Protein AF-A0A364K440-F1 (afdb_monomer)

pLDDT: mean 77.54, std 18.24, range [32.28, 96.94]

Sequence (276 aa):
MTWTEIVKALERIKDKGIIRSKEVIQRIKNDERINSKSLVEEKQIQLDIAMELTKAIKTIREAYEVLKKNHEALKMEYESVLTENQQLHEKNQLLLVEKQRLITKIEQLNSEEVEIVRIEQPSKTDIESTPSSEVNIEGAVSTIETVSEVEELINNKNEEHIGELKEKIIQEHLDQDRLTRTQVSALWQQILKEIEEDDDILEISKALLFSTLFKDNESFATIEKTEDGRFICPFRLGEGRFFDSTESLIETAIPYLIKHAKIKKIRDEQRKKYGY

InterPro domains:
  IPR003106 Leucine zipper, homeobox-associated [PF02183] (64-91)

Organism: NCBI:txid2137476

Solvent-accessible surface area (backbone atoms only — not comparable to full-atom values): 16104 Å² total; per-residue (Å²): 137,55,74,69,56,54,51,54,52,51,49,54,51,50,53,56,50,52,56,46,53,52,51,52,53,53,43,64,74,64,72,63,80,84,47,71,68,59,54,52,58,48,51,52,52,52,50,52,51,51,51,52,50,52,50,51,53,51,52,51,52,54,52,47,55,52,50,50,52,51,52,54,52,51,51,53,52,50,55,50,52,53,52,51,51,50,54,50,50,54,52,48,53,52,50,51,52,51,51,53,52,49,52,54,52,50,55,51,51,52,53,53,51,54,50,51,57,59,70,71,57,76,86,84,76,88,80,90,80,88,87,88,79,93,84,86,84,87,81,78,95,84,87,85,80,60,63,68,61,49,52,52,52,51,53,52,52,49,51,53,51,50,46,53,49,51,52,49,51,51,48,53,58,58,52,74,74,53,50,34,56,67,56,56,51,49,55,50,55,59,56,47,76,80,53,92,73,60,66,71,38,53,49,53,23,48,51,54,51,51,58,60,30,34,68,92,36,82,65,44,47,66,69,56,65,47,96,89,64,28,34,48,48,89,88,65,90,73,92,87,44,72,24,89,39,69,65,62,41,50,67,58,44,52,63,52,36,41,54,50,34,48,55,48,52,55,50,52,54,50,32,56,74,71,73,100

Secondary structure (DSSP, 8-state):
--HHHHHHHHHHHHHHHHHHHHHHHHHHHTT----HHHHHHHHHHHHHHHHHHHHHHHHHHHHHHHHHHHHHHHHHHHHHHHHHHHHHHHHHHHHHHHHHHHHHHHHHHHHHHHHHHHHSS-----------------------SSHHHHHHHHHHHHHHHHHHHHHHHHHHHHHHTPPBHHHHHHHHHHHHTT----HHHHHHHHHHHHHHHTSS-SSB----B-TTSPEEPTT--SS--EESSHHHHHHHHHHHHHHHHHHHHHHHHHHHHHT-

Foldseek 3Di:
DDPVVLVVLVVVLVVVVVVVVVVVVVCVVVPDDCDVVNVVVVVVVVVVSVVSVVVSVVVVVVVVVVVVVVVVVVVVVVVVVVVVVVVVVVVVVVVVVVVVVVVVVVVVVVVVVVVVVVVPDDDPDDDDDDDDDDDDDDDDDDDDDCPVVVVVVVVVVVVVVVVVVVVVVVVVVVVVQWDFPVNLVVLLVVLVVVDDDDPVLSVQLVCVVQCQQQVPHNTTGDWDADPVGWTAQPQDDDPPRTHNGPSVSSNVSSVVSSVVSVVVVVVVVVCVVVVD

Mean predicted aligned error: 20.18 Å

Structure (mmCIF, N/CA/C/O backbone):
data_AF-A0A364K440-F1
#
_entry.id   AF-A0A364K440-F1
#
loop_
_atom_site.group_PDB
_atom_site.id
_atom_site.type_symbol
_atom_site.label_atom_id
_atom_site.label_alt_id
_atom_site.label_comp_id
_atom_site.label_asym_id
_atom_site.label_entity_id
_atom_site.label_seq_id
_atom_site.pdbx_PDB_ins_code
_atom_site.Cartn_x
_atom_site.Cartn_y
_atom_site.Cartn_z
_atom_site.occupancy
_atom_site.B_iso_or_equiv
_atom_site.auth_seq_id
_atom_site.auth_comp_id
_atom_site.auth_asym_id
_atom_site.auth_atom_id
_atom_site.pdbx_PDB_model_num
ATOM 1 N N . MET A 1 1 ? 26.926 7.311 1.019 1.00 52.66 1 MET A N 1
ATOM 2 C CA . MET A 1 1 ? 26.784 7.044 -0.421 1.00 52.66 1 MET A CA 1
ATOM 3 C C . MET A 1 1 ? 25.372 6.506 -0.630 1.00 52.66 1 MET A C 1
ATOM 5 O O . MET A 1 1 ? 25.011 5.555 0.051 1.00 52.66 1 MET A O 1
ATOM 9 N N . THR A 1 2 ? 24.525 7.186 -1.397 1.00 70.94 2 THR A N 1
ATOM 10 C CA . THR A 1 2 ? 23.085 6.881 -1.518 1.00 70.94 2 THR A CA 1
ATOM 11 C C . THR A 1 2 ? 22.833 5.814 -2.591 1.00 70.94 2 THR A C 1
ATOM 13 O O . THR A 1 2 ? 23.631 5.648 -3.510 1.00 70.94 2 THR A O 1
ATOM 16 N N . TRP A 1 3 ? 21.719 5.074 -2.509 1.00 61.34 3 TRP A N 1
ATOM 17 C CA . TRP A 1 3 ? 21.319 4.073 -3.521 1.00 61.34 3 TRP A CA 1
ATOM 18 C C . TRP A 1 3 ? 21.350 4.632 -4.954 1.00 61.34 3 TRP A C 1
ATOM 20 O O . TRP A 1 3 ? 21.717 3.943 -5.903 1.00 61.34 3 TRP A O 1
ATOM 30 N N . THR A 1 4 ? 21.059 5.923 -5.105 1.00 70.62 4 THR A N 1
ATOM 31 C CA . THR A 1 4 ? 21.134 6.645 -6.377 1.00 70.62 4 THR A CA 1
ATOM 32 C C . THR A 1 4 ? 22.555 6.737 -6.944 1.00 70.62 4 THR A C 1
ATOM 34 O O . THR A 1 4 ? 22.713 6.751 -8.162 1.00 70.62 4 THR A O 1
ATOM 37 N N . GLU A 1 5 ? 23.598 6.758 -6.114 1.00 69.31 5 GLU A N 1
ATOM 38 C CA . GLU A 1 5 ? 24.998 6.736 -6.559 1.00 69.31 5 GLU A CA 1
ATOM 39 C C . GLU A 1 5 ? 25.410 5.342 -7.047 1.00 69.31 5 GLU A C 1
ATOM 41 O O . GLU A 1 5 ? 26.099 5.230 -8.061 1.00 69.31 5 GLU A O 1
ATOM 46 N N . ILE A 1 6 ? 24.912 4.284 -6.396 1.00 59.91 6 ILE A N 1
ATOM 47 C CA . ILE A 1 6 ? 25.115 2.890 -6.822 1.00 59.91 6 ILE A CA 1
ATOM 48 C C . ILE A 1 6 ? 24.419 2.640 -8.165 1.00 59.91 6 ILE A C 1
ATOM 50 O O . ILE A 1 6 ? 25.042 2.127 -9.093 1.00 59.91 6 ILE A O 1
ATOM 54 N N . VAL A 1 7 ? 23.158 3.062 -8.307 1.00 71.88 7 VAL A N 1
ATOM 55 C CA . VAL A 1 7 ? 22.403 2.937 -9.566 1.00 71.88 7 VAL A CA 1
ATOM 56 C C . VAL A 1 7 ? 23.109 3.681 -10.700 1.00 71.88 7 VAL A C 1
ATOM 58 O O . VAL A 1 7 ? 23.354 3.092 -11.750 1.00 71.88 7 VAL A O 1
ATOM 61 N N . LYS A 1 8 ? 23.547 4.926 -10.471 1.00 74.19 8 LYS A N 1
ATOM 62 C CA . LYS A 1 8 ? 24.302 5.700 -11.472 1.00 74.19 8 LYS A CA 1
ATOM 63 C C . LYS A 1 8 ? 25.625 5.037 -11.857 1.00 74.19 8 LYS A C 1
ATOM 65 O O . LYS A 1 8 ? 26.024 5.107 -13.019 1.00 74.19 8 LYS A O 1
ATOM 70 N N . ALA A 1 9 ? 26.333 4.421 -10.910 1.00 65.94 9 ALA A N 1
ATOM 71 C CA . ALA A 1 9 ? 27.568 3.697 -11.203 1.00 65.94 9 ALA A CA 1
ATOM 72 C C . ALA A 1 9 ? 27.298 2.453 -12.069 1.00 65.94 9 ALA A C 1
ATOM 74 O O . ALA A 1 9 ? 27.996 2.233 -13.059 1.00 65.94 9 ALA A O 1
ATOM 75 N N . LEU A 1 10 ? 26.249 1.688 -11.755 1.00 68.88 10 LEU A N 1
ATOM 76 C CA . LEU A 1 10 ? 25.845 0.509 -12.527 1.00 68.88 10 LEU A CA 1
ATOM 77 C C . LEU A 1 10 ? 25.346 0.871 -13.934 1.00 68.88 10 LEU A C 1
ATOM 79 O O . LEU A 1 10 ? 25.695 0.189 -14.898 1.00 68.88 10 LEU A O 1
ATOM 83 N N . GLU A 1 11 ? 24.600 1.967 -14.083 1.00 75.94 11 GLU A N 1
ATOM 84 C CA . GLU A 1 11 ? 24.167 2.486 -15.388 1.00 75.94 11 GLU A CA 1
ATOM 85 C C . GLU A 1 11 ? 25.359 2.879 -16.268 1.00 75.94 11 GLU A C 1
ATOM 87 O O . GLU A 1 11 ? 25.440 2.458 -17.421 1.00 75.94 11 GLU A O 1
ATOM 92 N N . ARG A 1 12 ? 26.359 3.579 -15.712 1.00 71.44 12 ARG A N 1
ATOM 93 C CA . ARG A 1 12 ? 27.590 3.915 -16.452 1.00 71.44 12 ARG A CA 1
ATOM 94 C C . ARG A 1 12 ? 28.346 2.674 -16.922 1.00 71.44 12 ARG A C 1
ATOM 96 O O . ARG A 1 12 ? 28.924 2.692 -18.008 1.00 71.44 12 ARG A O 1
ATOM 103 N N . ILE A 1 13 ? 28.375 1.615 -16.113 1.00 68.12 13 ILE A N 1
ATOM 104 C CA . ILE A 1 13 ? 29.019 0.343 -16.473 1.00 68.12 13 ILE A CA 1
ATOM 105 C C . ILE A 1 13 ? 28.242 -0.341 -17.602 1.00 68.12 13 ILE A C 1
ATOM 107 O O . ILE A 1 13 ? 28.848 -0.793 -18.575 1.00 68.12 13 ILE A O 1
ATOM 111 N N . LYS A 1 14 ? 26.909 -0.365 -17.509 1.00 74.62 14 LYS A N 1
ATOM 112 C CA . LYS A 1 14 ? 26.022 -0.916 -18.538 1.00 74.62 14 LYS A CA 1
ATOM 113 C C . LYS A 1 14 ? 26.208 -0.204 -19.878 1.00 74.62 14 LYS A C 1
ATOM 115 O O . LYS A 1 14 ? 26.435 -0.871 -20.886 1.00 74.62 14 LYS A O 1
ATOM 120 N N . ASP A 1 15 ? 26.174 1.124 -19.893 1.00 74.44 15 ASP A N 1
ATOM 121 C CA . ASP A 1 15 ? 26.275 1.904 -21.130 1.00 74.44 15 ASP A CA 1
ATOM 122 C C . ASP A 1 15 ? 27.647 1.743 -21.789 1.00 74.44 15 ASP A C 1
ATOM 124 O O . ASP A 1 15 ? 27.735 1.468 -22.989 1.00 74.44 15 ASP A O 1
ATOM 128 N N . LYS A 1 16 ? 28.728 1.799 -20.997 1.00 70.00 16 LYS A N 1
ATOM 129 C CA . LYS A 1 16 ? 30.090 1.540 -21.489 1.00 70.00 16 LYS A CA 1
ATOM 130 C C . LYS A 1 16 ? 30.246 0.117 -22.029 1.00 70.00 16 LYS A C 1
ATOM 132 O O . LYS A 1 16 ? 30.892 -0.069 -23.056 1.00 70.00 16 LYS A O 1
ATOM 137 N N . GLY A 1 17 ? 29.642 -0.881 -21.381 1.00 64.19 17 GLY A N 1
ATOM 138 C CA . GLY A 1 17 ? 29.651 -2.269 -21.851 1.00 64.19 17 GLY A CA 1
ATOM 139 C C . GLY A 1 17 ? 28.889 -2.467 -23.168 1.00 64.19 17 GLY A C 1
ATOM 140 O O . GLY A 1 17 ? 29.390 -3.130 -24.077 1.00 64.19 17 GLY A O 1
ATOM 141 N N . ILE A 1 18 ? 27.709 -1.851 -23.306 1.00 67.94 18 ILE A N 1
ATOM 142 C CA . ILE A 1 18 ? 26.856 -1.955 -24.503 1.00 67.94 18 ILE A CA 1
ATOM 143 C C . ILE A 1 18 ? 27.502 -1.282 -25.717 1.00 67.94 18 ILE A C 1
ATOM 145 O O . ILE A 1 18 ? 27.511 -1.866 -26.802 1.00 67.94 18 ILE A O 1
ATOM 149 N N . ILE A 1 19 ? 28.050 -0.073 -25.552 1.00 67.56 19 ILE A N 1
ATOM 150 C CA . ILE A 1 19 ? 28.729 0.657 -26.637 1.00 67.56 19 ILE A CA 1
ATOM 151 C C . ILE A 1 19 ? 29.884 -0.184 -27.192 1.00 67.56 19 ILE A C 1
ATOM 153 O O . ILE A 1 19 ? 30.055 -0.313 -28.402 1.00 67.56 19 ILE A O 1
ATOM 157 N N . ARG A 1 20 ? 30.622 -0.849 -26.307 1.00 60.78 20 ARG A N 1
ATOM 158 C CA . ARG A 1 20 ? 31.820 -1.601 -26.670 1.00 60.78 20 ARG A CA 1
ATOM 159 C C . ARG A 1 20 ? 31.535 -2.959 -27.299 1.00 60.78 20 ARG A C 1
ATOM 161 O O . ARG A 1 20 ? 32.215 -3.342 -28.243 1.00 60.78 20 ARG A O 1
ATOM 168 N N . SER A 1 21 ? 30.498 -3.651 -26.827 1.00 59.88 21 SER A N 1
ATOM 169 C CA . SER A 1 21 ? 29.955 -4.841 -27.495 1.00 59.88 21 SER A CA 1
ATOM 170 C C . SER A 1 21 ? 29.620 -4.534 -28.958 1.00 59.88 21 SER A C 1
ATOM 172 O O . SER A 1 21 ? 30.041 -5.263 -29.856 1.00 59.88 21 SER A O 1
ATOM 174 N N . LYS A 1 22 ? 28.969 -3.391 -29.217 1.00 70.56 22 LYS A N 1
ATOM 175 C CA . LYS A 1 22 ? 28.674 -2.941 -30.583 1.00 70.56 22 LYS A CA 1
ATOM 176 C C . LYS A 1 22 ? 29.939 -2.658 -31.394 1.00 70.56 22 LYS A C 1
ATOM 178 O O . LYS A 1 22 ? 30.010 -3.094 -32.536 1.00 70.56 22 LYS A O 1
ATOM 183 N N . GLU A 1 23 ? 30.939 -1.984 -30.826 1.00 65.94 23 GLU A N 1
ATOM 184 C CA . GLU A 1 23 ? 32.206 -1.705 -31.523 1.00 65.94 23 GLU A CA 1
ATOM 185 C C . GLU A 1 23 ? 32.997 -2.974 -31.869 1.00 65.94 23 GLU A C 1
ATOM 187 O O . GLU A 1 23 ? 33.527 -3.079 -32.973 1.00 65.94 23 GLU A O 1
ATOM 192 N N . VAL A 1 24 ? 33.059 -3.950 -30.960 1.00 59.59 24 VAL A N 1
ATOM 193 C CA . VAL A 1 24 ? 33.744 -5.231 -31.194 1.00 59.59 24 VAL A CA 1
ATOM 194 C C . VAL A 1 24 ? 33.020 -6.040 -32.269 1.00 59.59 24 VAL A C 1
ATOM 196 O O . VAL A 1 24 ? 33.661 -6.529 -33.197 1.00 59.59 24 VAL A O 1
ATOM 199 N N . ILE A 1 25 ? 31.685 -6.117 -32.208 1.00 67.25 25 ILE A N 1
ATOM 200 C CA . ILE A 1 25 ? 30.866 -6.770 -33.241 1.00 67.25 25 ILE A CA 1
ATOM 201 C C . ILE A 1 25 ? 31.079 -6.097 -34.604 1.00 67.25 25 ILE A C 1
ATOM 203 O O . ILE A 1 25 ? 31.213 -6.788 -35.612 1.00 67.25 25 ILE A O 1
ATOM 207 N N . GLN A 1 26 ? 31.163 -4.764 -34.645 1.00 69.00 26 GLN A N 1
ATOM 208 C CA . GLN A 1 26 ? 31.389 -4.015 -35.882 1.00 69.00 26 GLN A CA 1
ATOM 209 C C . GLN A 1 26 ? 32.781 -4.284 -36.479 1.00 69.00 26 GLN A C 1
ATOM 211 O O . GLN A 1 26 ? 32.897 -4.445 -37.690 1.00 69.00 26 GLN A O 1
ATOM 216 N N . ARG A 1 27 ? 33.828 -4.384 -35.647 1.00 63.38 27 ARG A N 1
ATOM 217 C CA . ARG A 1 27 ? 35.199 -4.693 -36.101 1.00 63.38 27 ARG A CA 1
ATOM 218 C C . ARG A 1 27 ? 35.344 -6.138 -36.579 1.00 63.38 27 ARG A C 1
ATOM 220 O O . ARG A 1 27 ? 35.973 -6.364 -37.607 1.00 63.38 27 ARG A O 1
ATOM 227 N N . ILE A 1 28 ? 34.705 -7.095 -35.896 1.00 62.41 28 ILE A N 1
ATOM 228 C CA . ILE A 1 28 ? 34.631 -8.501 -36.339 1.00 62.41 28 ILE A CA 1
ATOM 229 C C . ILE A 1 28 ? 33.911 -8.598 -37.689 1.00 62.41 28 ILE A C 1
ATOM 231 O O . ILE A 1 28 ? 34.348 -9.325 -38.571 1.00 62.41 28 ILE A O 1
ATOM 235 N N . LYS A 1 29 ? 32.833 -7.829 -37.879 1.00 64.62 29 LYS A N 1
ATOM 236 C CA . LYS A 1 29 ? 32.078 -7.791 -39.139 1.00 64.62 29 LYS A CA 1
ATOM 237 C C . LYS A 1 29 ? 32.878 -7.201 -40.312 1.00 64.62 29 LYS A C 1
ATOM 239 O O . LYS A 1 29 ?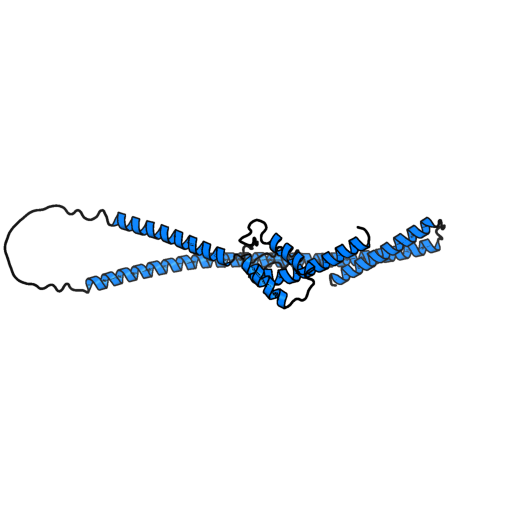 32.545 -7.487 -41.458 1.00 64.62 29 LYS A O 1
ATOM 244 N N . ASN A 1 30 ? 33.907 -6.401 -40.029 1.00 72.50 30 ASN A N 1
ATOM 245 C CA . ASN A 1 30 ? 34.729 -5.717 -41.028 1.00 72.50 30 ASN A CA 1
ATOM 246 C C . ASN A 1 30 ? 36.064 -6.433 -41.341 1.00 72.50 30 ASN A C 1
ATOM 248 O O . ASN A 1 30 ? 36.848 -5.892 -42.115 1.00 72.50 30 ASN A O 1
ATOM 252 N N . ASP A 1 31 ? 36.335 -7.616 -40.766 1.00 53.66 31 ASP A N 1
ATOM 253 C CA . ASP A 1 31 ? 37.566 -8.411 -40.986 1.00 53.66 31 ASP A CA 1
ATOM 254 C C . ASP A 1 31 ? 38.888 -7.633 -40.763 1.00 53.66 31 ASP A C 1
ATOM 256 O O . ASP A 1 31 ? 39.949 -7.947 -41.314 1.00 53.66 31 ASP A O 1
ATOM 260 N N . GLU A 1 32 ? 38.863 -6.608 -39.906 1.00 60.50 32 GLU A N 1
ATOM 261 C CA . GLU A 1 32 ? 40.063 -5.854 -39.548 1.00 60.50 32 GLU A CA 1
ATOM 262 C C . GLU A 1 32 ? 40.974 -6.709 -38.649 1.00 60.50 32 GLU A C 1
ATOM 264 O O . GLU A 1 32 ? 40.626 -7.051 -37.516 1.00 60.50 32 GLU A O 1
ATOM 269 N N . ARG A 1 33 ? 42.186 -7.040 -39.128 1.00 60.03 33 ARG A N 1
ATOM 270 C CA . ARG A 1 33 ? 43.239 -7.645 -38.291 1.00 60.03 33 ARG A CA 1
ATOM 271 C C . ARG A 1 33 ? 43.491 -6.748 -37.078 1.00 60.03 33 ARG A C 1
ATOM 273 O O . ARG A 1 33 ? 43.966 -5.623 -37.223 1.00 60.03 33 ARG A O 1
ATOM 280 N N . ILE A 1 34 ? 43.219 -7.273 -35.884 1.00 58.94 34 ILE A N 1
ATOM 281 C CA . ILE A 1 34 ? 43.419 -6.570 -34.612 1.00 58.94 34 ILE A CA 1
ATOM 282 C C . ILE A 1 34 ? 44.898 -6.175 -34.488 1.00 58.94 34 ILE A C 1
ATOM 284 O O . ILE A 1 34 ? 45.771 -7.011 -34.260 1.00 58.94 34 ILE A O 1
ATOM 288 N N . ASN A 1 35 ? 45.190 -4.887 -34.667 1.00 64.69 35 ASN A N 1
ATOM 289 C CA . ASN A 1 35 ? 46.523 -4.327 -34.469 1.00 64.69 35 ASN A CA 1
ATOM 290 C C . ASN A 1 35 ? 46.873 -4.347 -32.965 1.00 64.69 35 ASN A C 1
ATOM 292 O O . ASN A 1 35 ? 46.014 -4.094 -32.119 1.00 64.69 35 ASN A O 1
ATOM 296 N N . SER A 1 36 ? 48.137 -4.595 -32.612 1.00 63.94 36 SER A N 1
ATOM 297 C CA . SER A 1 36 ? 48.633 -4.653 -31.227 1.00 63.94 36 SER A CA 1
ATOM 298 C C . SER A 1 36 ? 48.308 -3.398 -30.407 1.00 63.94 36 SER A C 1
ATOM 300 O O . SER A 1 36 ? 48.059 -3.502 -29.207 1.00 63.94 36 SER A O 1
ATOM 302 N N . LYS A 1 37 ? 48.214 -2.226 -31.051 1.00 70.88 37 LYS A N 1
ATOM 303 C CA . LYS A 1 37 ? 47.769 -0.974 -30.416 1.00 70.88 37 LYS A CA 1
ATOM 304 C C . LYS A 1 37 ? 46.316 -1.044 -29.914 1.00 70.88 37 LYS A C 1
ATOM 306 O O . LYS A 1 37 ? 46.047 -0.643 -28.785 1.00 70.88 37 LYS A O 1
ATOM 311 N N . SER A 1 38 ? 45.414 -1.647 -30.695 1.00 67.19 38 SER A N 1
ATOM 312 C CA . SER A 1 38 ? 44.015 -1.880 -30.296 1.00 67.19 38 SER A CA 1
ATOM 313 C C . SER A 1 38 ? 43.921 -2.840 -29.110 1.00 67.19 38 SER A C 1
ATOM 315 O O . SER A 1 38 ? 43.035 -2.693 -28.276 1.00 67.19 38 SER A O 1
ATOM 317 N N . LEU A 1 39 ? 44.834 -3.810 -29.013 1.00 69.50 39 LEU A N 1
ATOM 318 C CA . LEU A 1 39 ? 44.852 -4.789 -27.924 1.00 69.50 39 LEU A CA 1
ATOM 319 C C . LEU A 1 39 ? 45.303 -4.168 -26.586 1.00 69.50 39 LEU A C 1
ATOM 321 O O . LEU A 1 39 ? 44.832 -4.560 -25.520 1.00 69.50 39 LEU A O 1
ATOM 325 N N . VAL A 1 40 ? 46.223 -3.196 -26.630 1.00 75.31 40 VAL A N 1
ATOM 326 C CA . VAL A 1 40 ? 46.680 -2.448 -25.443 1.00 75.31 40 VAL A CA 1
ATOM 327 C C . VAL A 1 40 ? 45.577 -1.521 -24.929 1.00 75.31 40 VAL A C 1
ATOM 329 O O . VAL A 1 40 ? 45.284 -1.529 -23.735 1.00 75.31 40 VAL A O 1
ATOM 332 N N . GLU A 1 41 ? 44.915 -0.786 -25.827 1.00 75.44 41 GLU A N 1
ATOM 333 C CA . GLU A 1 41 ? 43.730 0.019 -25.492 1.00 75.44 41 GLU A CA 1
ATOM 334 C C . GLU A 1 41 ? 42.598 -0.864 -24.943 1.00 75.44 41 GLU A C 1
ATOM 336 O O . GLU A 1 41 ? 41.888 -0.488 -24.006 1.00 75.44 41 GLU A O 1
ATOM 341 N N . GLU A 1 42 ? 42.463 -2.083 -25.472 1.00 75.12 42 GLU A N 1
ATOM 342 C CA . GLU A 1 42 ? 41.472 -3.034 -24.995 1.00 75.12 42 GLU A CA 1
ATOM 343 C C . GLU A 1 42 ? 41.693 -3.427 -23.534 1.00 75.12 42 GLU A C 1
ATOM 345 O O . GLU A 1 42 ? 40.773 -3.284 -22.717 1.00 75.12 42 GLU A O 1
ATOM 350 N N . LYS A 1 43 ? 42.925 -3.844 -23.214 1.00 79.06 43 LYS A N 1
ATOM 351 C CA . LYS A 1 43 ? 43.358 -4.220 -21.864 1.00 79.06 43 LYS A CA 1
ATOM 352 C C . LYS A 1 43 ? 43.236 -3.070 -20.868 1.00 79.06 43 LYS A C 1
ATOM 354 O O . LYS A 1 43 ? 42.797 -3.306 -19.746 1.00 79.06 43 LYS A O 1
ATOM 359 N N . GLN A 1 44 ? 43.568 -1.841 -21.268 1.00 81.25 44 GLN A N 1
ATOM 360 C CA . GLN A 1 44 ? 43.467 -0.684 -20.376 1.00 81.25 44 GLN A CA 1
ATOM 361 C C . GLN A 1 44 ? 42.019 -0.422 -19.949 1.00 81.25 44 GLN A C 1
ATOM 363 O O . GLN A 1 44 ? 41.732 -0.285 -18.766 1.00 81.25 44 GLN A O 1
ATOM 368 N N . ILE A 1 45 ? 41.072 -0.438 -20.887 1.00 76.88 45 ILE A N 1
ATOM 369 C CA . ILE A 1 45 ? 39.665 -0.209 -20.536 1.00 76.88 45 ILE A CA 1
ATOM 370 C C . ILE A 1 45 ? 39.086 -1.418 -19.773 1.00 76.88 45 ILE A C 1
ATOM 372 O O . ILE A 1 45 ? 38.225 -1.239 -18.916 1.00 76.88 45 ILE A O 1
ATOM 376 N N . GLN A 1 46 ? 39.533 -2.654 -20.049 1.00 79.25 46 GLN A N 1
ATOM 377 C CA . GLN A 1 46 ? 39.153 -3.814 -19.222 1.00 79.25 46 GLN A CA 1
ATOM 378 C C . GLN A 1 46 ? 39.616 -3.637 -17.766 1.00 79.25 46 GLN A C 1
ATOM 380 O O . GLN A 1 46 ? 38.851 -3.931 -16.848 1.00 79.25 46 GLN A O 1
ATOM 385 N N . LEU A 1 47 ? 40.825 -3.106 -17.556 1.00 85.50 47 LEU A N 1
ATOM 386 C CA . LEU A 1 47 ? 41.344 -2.771 -16.230 1.00 85.50 47 LEU A CA 1
ATOM 387 C C . LEU A 1 47 ? 40.509 -1.673 -15.552 1.00 85.50 47 LEU A C 1
ATOM 389 O O . LEU A 1 47 ? 40.141 -1.824 -14.388 1.00 85.50 47 LEU A O 1
ATOM 393 N N . ASP A 1 48 ? 40.139 -0.620 -16.284 1.00 80.12 48 ASP A N 1
ATOM 394 C CA . ASP A 1 48 ? 39.295 0.461 -15.760 1.00 80.12 48 ASP A CA 1
ATOM 395 C C . ASP A 1 48 ? 37.904 -0.054 -15.348 1.00 80.12 48 ASP A C 1
ATOM 397 O O . ASP A 1 48 ? 37.398 0.282 -14.276 1.00 80.12 48 ASP A O 1
ATOM 401 N N . ILE A 1 49 ? 37.293 -0.921 -16.167 1.00 79.38 49 ILE A N 1
ATOM 402 C CA . ILE A 1 49 ? 36.015 -1.574 -15.844 1.00 79.38 49 ILE A CA 1
ATOM 403 C C . ILE A 1 49 ? 36.164 -2.444 -14.591 1.00 79.38 49 ILE A C 1
ATOM 405 O O . ILE A 1 49 ? 35.323 -2.368 -13.696 1.00 79.38 49 ILE A O 1
ATOM 409 N N . ALA A 1 50 ? 37.231 -3.242 -14.495 1.00 79.62 50 ALA A N 1
ATOM 410 C CA . ALA A 1 50 ? 37.482 -4.094 -13.335 1.00 79.62 50 ALA A CA 1
ATOM 411 C C . ALA A 1 50 ? 37.672 -3.275 -12.044 1.00 79.62 50 ALA A C 1
ATOM 413 O O . ALA A 1 50 ? 37.148 -3.647 -10.990 1.00 79.62 50 ALA A O 1
ATOM 414 N N . MET A 1 51 ? 38.365 -2.135 -12.116 1.00 84.25 51 MET A N 1
ATOM 415 C CA . MET A 1 51 ? 38.516 -1.213 -10.988 1.00 84.25 51 MET A CA 1
ATOM 416 C C . MET A 1 51 ? 37.180 -0.614 -10.540 1.00 84.25 51 MET A C 1
ATOM 418 O O . MET A 1 51 ? 36.889 -0.601 -9.343 1.00 84.25 51 MET A O 1
ATOM 422 N N . GLU A 1 52 ? 36.356 -0.139 -11.474 1.00 82.56 52 GLU A N 1
ATOM 423 C CA . GLU A 1 52 ? 35.037 0.417 -11.151 1.00 82.56 52 GLU A CA 1
ATOM 424 C C . GLU A 1 52 ? 34.091 -0.652 -10.584 1.00 82.56 52 GLU A C 1
ATOM 426 O O . GLU A 1 52 ? 33.413 -0.402 -9.587 1.00 82.56 52 GLU A O 1
ATOM 431 N N . LEU A 1 53 ? 34.115 -1.875 -11.126 1.00 80.31 53 LEU A N 1
ATOM 432 C CA . LEU A 1 53 ? 33.377 -3.012 -10.566 1.00 80.31 53 LEU A CA 1
ATOM 433 C C . LEU A 1 53 ? 33.832 -3.339 -9.141 1.00 80.31 53 LEU A C 1
ATOM 435 O O . LEU A 1 53 ? 33.001 -3.561 -8.265 1.00 80.31 53 LEU A O 1
ATOM 439 N N . THR A 1 54 ? 35.140 -3.321 -8.879 1.00 86.50 54 THR A N 1
ATOM 440 C CA . THR A 1 54 ? 35.687 -3.587 -7.540 1.00 86.50 54 THR A CA 1
ATOM 441 C C . THR A 1 54 ? 35.222 -2.537 -6.530 1.00 86.50 54 THR A C 1
ATOM 443 O O . THR A 1 54 ? 34.821 -2.886 -5.417 1.00 86.50 54 THR A O 1
ATOM 446 N N . LYS A 1 55 ? 35.214 -1.254 -6.918 1.00 82.94 55 LYS A N 1
ATOM 447 C CA . LYS A 1 55 ? 34.668 -0.170 -6.086 1.00 82.94 55 LYS A CA 1
ATOM 448 C C . LYS A 1 55 ? 33.178 -0.374 -5.819 1.00 82.94 55 LYS A C 1
ATOM 450 O O . LYS A 1 55 ? 32.771 -0.331 -4.663 1.00 82.94 55 LYS A O 1
ATOM 455 N N . ALA A 1 56 ? 32.390 -0.661 -6.857 1.00 77.50 56 ALA A N 1
ATOM 456 C CA . ALA A 1 56 ? 30.954 -0.894 -6.723 1.00 77.50 56 ALA A CA 1
ATOM 457 C C . ALA A 1 56 ? 30.649 -2.077 -5.789 1.00 77.50 56 ALA A C 1
ATOM 459 O O . ALA A 1 56 ? 29.815 -1.953 -4.896 1.00 77.50 56 ALA A O 1
ATOM 460 N N . ILE A 1 57 ? 31.370 -3.196 -5.927 1.00 83.81 57 ILE A N 1
ATOM 461 C CA . ILE A 1 57 ? 31.231 -4.366 -5.045 1.00 83.81 57 ILE A CA 1
ATOM 462 C C . ILE A 1 57 ? 31.550 -3.999 -3.594 1.00 83.81 57 ILE A C 1
ATOM 464 O O . ILE A 1 57 ? 30.818 -4.401 -2.689 1.00 83.81 57 ILE A O 1
ATOM 468 N N . LYS A 1 58 ? 32.622 -3.232 -3.356 1.00 89.19 58 LYS A N 1
ATOM 469 C CA . LYS A 1 58 ? 32.984 -2.779 -2.008 1.00 89.19 58 LYS A CA 1
ATOM 470 C C . LYS A 1 58 ? 31.867 -1.932 -1.392 1.00 89.19 58 LYS A C 1
ATOM 472 O O . LYS A 1 58 ? 31.441 -2.220 -0.279 1.00 89.19 58 LYS A O 1
ATOM 477 N N . THR A 1 59 ? 31.342 -0.961 -2.136 1.00 83.31 59 THR A N 1
ATOM 478 C CA . THR A 1 59 ? 30.229 -0.114 -1.686 1.00 83.31 59 THR A CA 1
ATOM 479 C C . THR A 1 59 ? 28.962 -0.923 -1.408 1.00 83.31 59 THR A C 1
ATOM 481 O O . THR A 1 59 ? 28.305 -0.694 -0.398 1.00 83.31 59 THR A O 1
ATOM 484 N N . ILE A 1 60 ? 28.622 -1.891 -2.265 1.00 83.44 60 ILE A N 1
ATOM 485 C CA . ILE A 1 60 ? 27.456 -2.763 -2.059 1.00 83.44 60 ILE A CA 1
ATOM 486 C C . ILE A 1 60 ? 27.613 -3.576 -0.771 1.00 83.44 60 ILE A C 1
ATOM 488 O O . ILE A 1 60 ? 26.659 -3.680 -0.006 1.00 83.44 60 ILE A O 1
ATOM 492 N N . ARG A 1 61 ? 28.808 -4.114 -0.494 1.00 90.25 61 ARG A N 1
ATOM 493 C CA . ARG A 1 61 ? 29.079 -4.829 0.764 1.00 90.25 61 ARG A CA 1
ATOM 494 C C . ARG A 1 61 ? 28.917 -3.924 1.980 1.00 90.25 61 ARG A C 1
ATOM 496 O O . ARG A 1 61 ? 28.269 -4.320 2.938 1.00 90.25 61 ARG A O 1
ATOM 503 N N . GLU A 1 62 ? 29.464 -2.713 1.936 1.00 87.50 62 GLU A N 1
ATOM 504 C CA . GLU A 1 62 ? 29.319 -1.745 3.030 1.00 87.50 62 GLU A CA 1
ATOM 505 C C . GLU A 1 62 ? 27.844 -1.382 3.269 1.00 87.50 62 GLU A C 1
ATOM 507 O O . GLU A 1 62 ? 27.387 -1.381 4.411 1.00 87.50 62 GLU A O 1
ATOM 512 N N . ALA A 1 63 ? 27.075 -1.145 2.202 1.00 81.56 63 ALA A N 1
ATOM 513 C CA . ALA A 1 63 ? 25.641 -0.875 2.297 1.00 81.56 63 ALA A CA 1
ATOM 514 C C . ALA A 1 63 ? 24.857 -2.073 2.857 1.00 81.56 63 ALA A C 1
ATOM 516 O O . ALA A 1 63 ? 23.960 -1.887 3.678 1.00 81.56 63 ALA A O 1
ATOM 517 N N . TYR A 1 64 ? 25.215 -3.294 2.450 1.00 87.25 64 TYR A N 1
ATOM 518 C CA . TYR A 1 64 ? 24.615 -4.522 2.966 1.00 87.25 64 TYR A CA 1
ATOM 519 C C . TYR A 1 64 ? 24.860 -4.690 4.469 1.00 87.25 64 TYR A C 1
ATOM 521 O O . TYR A 1 64 ? 23.924 -4.981 5.206 1.00 87.25 64 TYR A O 1
ATOM 529 N N . GLU A 1 65 ? 26.082 -4.446 4.948 1.00 92.62 65 GLU A N 1
ATOM 530 C CA . GLU A 1 65 ? 26.390 -4.525 6.382 1.00 92.62 65 GLU A CA 1
ATOM 531 C C . GLU A 1 65 ? 25.629 -3.473 7.201 1.00 92.62 65 GLU A C 1
ATOM 533 O O . GLU A 1 65 ? 25.154 -3.766 8.298 1.00 92.62 65 GLU A O 1
ATOM 538 N N . VAL A 1 66 ? 25.458 -2.257 6.672 1.00 90.56 66 VAL A N 1
ATOM 539 C CA . VAL A 1 66 ? 24.625 -1.229 7.320 1.00 90.56 66 VAL A CA 1
ATOM 540 C C . VAL A 1 66 ? 23.160 -1.664 7.368 1.00 90.56 66 VAL A C 1
ATOM 542 O O . VAL A 1 66 ? 22.534 -1.584 8.423 1.00 90.56 66 VAL A O 1
ATOM 545 N N . LEU A 1 67 ? 22.617 -2.164 6.255 1.00 89.12 67 LEU A N 1
ATOM 546 C CA . LEU A 1 67 ? 21.238 -2.649 6.193 1.00 89.12 67 LEU A CA 1
ATOM 547 C C . LEU A 1 67 ? 21.006 -3.807 7.170 1.00 89.12 67 LEU A C 1
ATOM 549 O O . LEU A 1 67 ? 19.994 -3.825 7.864 1.00 89.12 67 LEU A O 1
ATOM 553 N N . LYS A 1 68 ? 21.959 -4.738 7.260 1.00 93.31 68 LYS A N 1
ATOM 554 C CA . LYS A 1 68 ? 21.910 -5.864 8.192 1.00 93.31 68 LYS A CA 1
ATOM 555 C C . LYS A 1 68 ? 21.832 -5.389 9.644 1.00 93.31 68 LYS A C 1
ATOM 557 O O . LYS A 1 68 ? 20.953 -5.836 10.372 1.00 93.31 68 LYS A O 1
ATOM 562 N N . LYS A 1 69 ? 22.681 -4.434 10.043 1.00 93.19 69 LYS A N 1
ATOM 563 C CA . LYS A 1 69 ? 22.635 -3.842 11.393 1.00 93.19 69 LYS A CA 1
ATOM 564 C C . LYS A 1 69 ? 21.309 -3.139 11.674 1.00 93.19 69 LYS A C 1
ATOM 566 O O . LYS A 1 69 ? 20.756 -3.298 12.756 1.00 93.19 69 LYS A O 1
ATOM 571 N N . ASN A 1 70 ? 20.786 -2.388 10.705 1.00 89.12 70 ASN A N 1
ATOM 572 C CA . ASN A 1 70 ? 19.495 -1.716 10.852 1.00 89.12 70 ASN A CA 1
ATOM 573 C C . ASN A 1 70 ? 18.348 -2.723 10.998 1.00 89.12 70 ASN A C 1
ATOM 575 O O . ASN A 1 70 ? 17.458 -2.520 11.815 1.00 89.12 70 ASN A O 1
ATOM 579 N N . HIS A 1 71 ? 18.381 -3.817 10.236 1.00 90.81 71 HIS A N 1
ATOM 580 C CA . HIS A 1 71 ? 17.394 -4.887 10.344 1.00 90.81 71 HIS A CA 1
ATOM 581 C C . HIS A 1 71 ? 17.441 -5.571 11.717 1.00 90.81 71 HIS A C 1
ATOM 583 O O . HIS A 1 71 ? 16.399 -5.790 12.327 1.00 90.81 71 HIS A O 1
ATOM 589 N N . GLU A 1 72 ? 18.639 -5.863 12.230 1.00 93.00 72 GLU A N 1
ATOM 590 C CA . GLU A 1 72 ? 18.818 -6.418 13.577 1.00 93.00 72 GLU A CA 1
ATOM 591 C C . GLU A 1 72 ? 18.304 -5.456 14.663 1.00 93.00 72 GLU A C 1
ATOM 593 O O . GLU A 1 72 ? 17.615 -5.892 15.583 1.00 93.00 72 GLU A O 1
ATOM 598 N N . ALA A 1 73 ? 18.565 -4.150 14.536 1.00 93.00 73 ALA A N 1
ATOM 599 C CA . ALA A 1 73 ? 18.046 -3.138 15.457 1.00 93.00 73 ALA A CA 1
ATOM 600 C C . ALA A 1 73 ? 16.511 -3.060 15.435 1.00 93.00 73 ALA A C 1
ATOM 602 O O . ALA A 1 73 ? 15.881 -3.094 16.490 1.00 93.00 73 ALA A O 1
ATOM 603 N N . LEU A 1 74 ? 15.911 -3.032 14.241 1.00 93.50 74 LEU A N 1
ATOM 604 C CA . LEU A 1 74 ? 14.457 -2.993 14.078 1.00 93.50 74 LEU A CA 1
ATOM 605 C C . LEU A 1 74 ? 13.787 -4.255 14.635 1.00 93.50 74 LEU A C 1
ATOM 607 O O . LEU A 1 74 ? 12.716 -4.182 15.232 1.00 93.50 74 LEU A O 1
ATOM 611 N N . LYS A 1 75 ? 14.427 -5.418 14.476 1.00 95.56 75 LYS A N 1
ATOM 612 C CA . LYS A 1 75 ? 13.945 -6.672 15.056 1.00 95.56 75 LYS A CA 1
ATOM 613 C C . LYS A 1 75 ? 13.891 -6.599 16.586 1.00 95.56 75 LYS A C 1
ATOM 615 O O . LYS A 1 75 ? 12.892 -7.008 17.167 1.00 95.56 75 LYS A O 1
ATOM 620 N N . MET A 1 76 ? 14.927 -6.051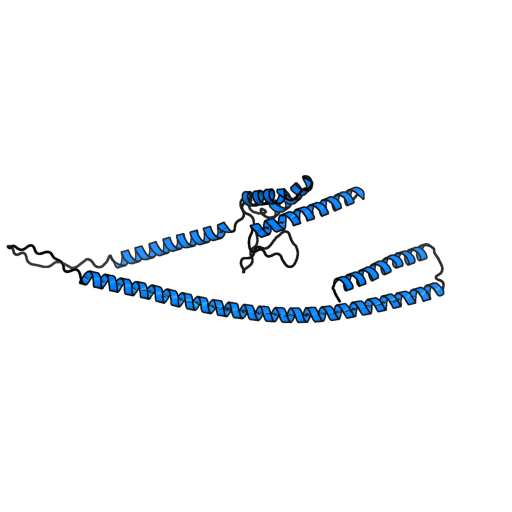 17.226 1.00 95.06 76 MET A N 1
ATOM 621 C CA . MET A 1 76 ? 14.940 -5.868 18.684 1.00 95.06 76 MET A CA 1
ATOM 622 C C . MET A 1 76 ? 13.867 -4.875 19.150 1.00 95.06 76 MET A C 1
ATOM 624 O O . MET A 1 76 ? 13.216 -5.109 20.165 1.00 95.06 76 MET A O 1
ATOM 628 N N . GLU A 1 77 ? 13.654 -3.785 18.409 1.00 94.81 77 GLU A N 1
ATOM 629 C CA . GLU A 1 77 ? 12.599 -2.809 18.709 1.00 94.81 77 GLU A CA 1
ATOM 630 C C . GLU A 1 77 ? 11.205 -3.447 18.619 1.00 94.81 77 GLU A C 1
ATOM 632 O O . GLU A 1 77 ? 10.395 -3.297 19.531 1.00 94.81 77 GLU A O 1
ATOM 637 N N . TYR A 1 78 ? 10.958 -4.242 17.575 1.00 92.44 78 TYR A N 1
ATOM 638 C CA . TYR A 1 78 ? 9.714 -4.992 17.418 1.00 92.44 78 TYR A CA 1
ATOM 639 C C . TYR A 1 78 ? 9.469 -5.973 18.575 1.00 92.44 78 TYR A C 1
ATOM 641 O O . TYR A 1 78 ? 8.377 -5.993 19.140 1.00 92.44 78 TYR A O 1
ATOM 649 N N . GLU A 1 79 ? 10.479 -6.755 18.967 1.00 95.12 79 GLU A N 1
ATOM 650 C CA . GLU A 1 79 ? 10.377 -7.687 20.101 1.00 95.12 79 GLU A CA 1
ATOM 651 C C . GLU A 1 79 ? 10.095 -6.951 21.427 1.00 95.12 79 GLU A C 1
ATOM 653 O O . GLU A 1 79 ? 9.296 -7.418 22.245 1.00 95.12 79 GLU A O 1
ATOM 658 N N . SER A 1 80 ? 10.687 -5.767 21.624 1.00 96.88 80 SER A N 1
ATOM 659 C CA . SER A 1 80 ? 10.419 -4.914 22.788 1.00 96.88 80 SER A CA 1
ATOM 660 C C . SER A 1 80 ? 8.970 -4.423 22.818 1.00 96.88 80 SER A C 1
ATOM 662 O O . SER A 1 80 ? 8.299 -4.562 23.839 1.00 96.88 80 SER A O 1
ATOM 664 N N . VAL A 1 81 ? 8.467 -3.892 21.698 1.00 96.06 81 VAL A N 1
ATOM 665 C CA . VAL A 1 81 ? 7.082 -3.401 21.580 1.00 96.06 81 VAL A CA 1
ATOM 666 C C . VAL A 1 81 ? 6.075 -4.536 21.759 1.00 96.06 81 VAL A C 1
ATOM 668 O O . VAL A 1 81 ? 5.054 -4.362 22.421 1.00 96.06 81 VAL A O 1
ATOM 671 N N . LEU A 1 82 ? 6.362 -5.719 21.213 1.00 96.31 82 LEU A N 1
ATOM 672 C CA . LEU A 1 82 ? 5.521 -6.901 21.395 1.00 96.31 82 LEU A CA 1
ATOM 673 C C . LEU A 1 82 ? 5.397 -7.272 22.880 1.00 96.31 82 LEU A C 1
ATOM 675 O O . LEU A 1 82 ? 4.296 -7.530 23.367 1.00 96.31 82 LEU A O 1
ATOM 679 N N . THR A 1 83 ? 6.517 -7.241 23.605 1.00 96.56 83 THR A N 1
ATOM 680 C CA . THR A 1 83 ? 6.551 -7.527 25.044 1.00 96.56 83 THR A CA 1
ATOM 681 C C . THR A 1 83 ? 5.760 -6.485 25.841 1.00 96.56 83 THR A C 1
ATOM 683 O O . THR A 1 83 ? 4.987 -6.843 26.728 1.00 96.56 83 THR A O 1
ATOM 686 N N . GLU A 1 84 ? 5.904 -5.198 25.514 1.00 96.56 84 GLU A N 1
ATOM 687 C CA . GLU A 1 84 ? 5.149 -4.114 26.155 1.00 96.56 84 GLU A CA 1
ATOM 688 C C . GLU A 1 84 ? 3.639 -4.246 25.908 1.00 96.56 84 GLU A C 1
ATOM 690 O O . GLU A 1 84 ? 2.844 -4.158 26.845 1.00 96.56 84 GLU A O 1
ATOM 695 N N . ASN A 1 85 ? 3.232 -4.545 24.673 1.00 92.00 85 ASN A N 1
ATOM 696 C CA . ASN A 1 85 ? 1.831 -4.794 24.339 1.00 92.00 85 ASN A CA 1
ATOM 697 C C . ASN A 1 85 ? 1.253 -5.980 25.112 1.00 92.00 85 ASN A C 1
ATOM 699 O O . ASN A 1 85 ? 0.121 -5.902 25.593 1.00 92.00 85 ASN A O 1
ATOM 703 N N . GLN A 1 86 ? 2.022 -7.057 25.280 1.00 96.38 86 GLN A N 1
ATOM 704 C CA . GLN A 1 86 ? 1.589 -8.201 26.076 1.00 96.38 86 GLN A CA 1
ATOM 705 C C . GLN A 1 86 ? 1.364 -7.808 27.546 1.00 96.38 86 GLN A C 1
ATOM 707 O O . GLN A 1 86 ? 0.316 -8.120 28.112 1.00 96.38 86 GLN A O 1
ATOM 712 N N . GLN A 1 87 ? 2.282 -7.040 28.140 1.00 96.69 87 GLN A N 1
ATOM 713 C CA . GLN A 1 87 ? 2.131 -6.534 29.511 1.00 96.69 87 GLN A CA 1
ATOM 714 C C . GLN A 1 87 ? 0.921 -5.600 29.659 1.00 96.69 87 GLN A C 1
ATOM 716 O O . GLN A 1 87 ? 0.181 -5.679 30.643 1.00 96.69 87 GLN A O 1
ATOM 721 N N . LEU A 1 88 ? 0.688 -4.717 28.683 1.00 96.62 88 LEU A N 1
ATOM 722 C CA . LEU A 1 88 ? -0.485 -3.841 28.662 1.00 96.62 88 LEU A CA 1
ATOM 723 C C . LEU A 1 88 ? -1.786 -4.637 28.535 1.00 96.62 88 LEU A C 1
ATOM 725 O O . LEU A 1 88 ? -2.776 -4.298 29.186 1.00 96.62 88 LEU A O 1
ATOM 729 N N . HIS A 1 89 ? -1.787 -5.705 27.739 1.00 94.88 89 HIS A N 1
ATOM 730 C CA . HIS A 1 89 ? -2.935 -6.592 27.604 1.00 94.88 89 HIS A CA 1
ATOM 731 C C . HIS A 1 89 ? -3.267 -7.289 28.929 1.00 94.88 89 HIS A C 1
ATOM 733 O O . HIS A 1 89 ? -4.412 -7.229 29.377 1.00 94.88 89 HIS A O 1
ATOM 739 N N . GLU A 1 90 ? -2.270 -7.863 29.606 1.00 96.38 90 GLU A N 1
ATOM 740 C CA . GLU A 1 90 ? -2.434 -8.475 30.932 1.00 96.38 90 GLU A CA 1
ATOM 741 C C . GLU A 1 90 ? -2.958 -7.462 31.962 1.00 96.38 90 GLU A C 1
ATOM 743 O O . GLU A 1 90 ? -3.911 -7.736 32.696 1.00 96.38 90 GLU A O 1
ATOM 748 N N . LYS A 1 91 ? -2.404 -6.244 31.972 1.00 96.94 91 LYS A N 1
ATOM 749 C CA . LYS A 1 91 ? -2.872 -5.165 32.850 1.00 96.94 91 LYS A CA 1
ATOM 750 C C . LYS A 1 91 ? -4.327 -4.780 32.570 1.00 96.94 91 LYS A C 1
ATOM 752 O O . LYS A 1 91 ? -5.095 -4.583 33.510 1.00 96.94 91 LYS A O 1
ATOM 757 N N . ASN A 1 92 ? -4.723 -4.691 31.302 1.00 93.06 92 ASN A N 1
ATOM 758 C CA . ASN A 1 92 ? -6.107 -4.410 30.923 1.00 93.06 92 ASN A CA 1
ATOM 759 C C . ASN A 1 92 ? -7.061 -5.522 31.368 1.00 93.06 92 ASN A C 1
ATOM 761 O O . ASN A 1 92 ? -8.146 -5.222 31.863 1.00 93.06 92 ASN A O 1
ATOM 765 N N . GLN A 1 93 ? -6.662 -6.791 31.255 1.00 95.12 93 GLN A N 1
ATOM 766 C CA . GLN A 1 93 ? -7.464 -7.905 31.763 1.00 95.12 93 GLN A CA 1
ATOM 767 C C . GLN A 1 93 ? -7.670 -7.810 33.282 1.00 95.12 93 GLN A C 1
ATOM 769 O O . GLN A 1 93 ? -8.796 -7.961 33.754 1.00 95.12 93 GLN A O 1
ATOM 774 N N . LEU A 1 94 ? -6.622 -7.482 34.047 1.00 96.44 94 LEU A N 1
ATOM 775 C CA . LEU A 1 94 ? -6.737 -7.271 35.496 1.00 96.44 94 LEU A CA 1
ATOM 776 C C . LEU A 1 94 ? -7.700 -6.126 35.840 1.00 96.44 94 LEU A C 1
ATOM 778 O O . LEU A 1 94 ? -8.552 -6.283 36.715 1.00 96.44 94 LEU A O 1
ATOM 782 N N . LEU A 1 95 ? -7.615 -5.003 35.121 1.00 95.81 95 LEU A N 1
ATOM 783 C CA . LEU A 1 95 ? -8.524 -3.867 35.308 1.00 95.81 95 LEU A CA 1
ATOM 784 C C . LEU A 1 95 ? -9.979 -4.218 34.975 1.00 95.81 95 LEU A C 1
ATOM 786 O O . LEU A 1 95 ? -10.891 -3.735 35.644 1.00 95.81 95 LEU A O 1
ATOM 790 N N . LEU A 1 96 ? -10.223 -5.068 33.972 1.00 96.19 96 LEU A N 1
ATOM 791 C CA . LEU A 1 96 ? -11.571 -5.552 33.660 1.00 96.19 96 LEU A CA 1
ATOM 792 C C . LEU A 1 96 ? -12.141 -6.412 34.793 1.00 96.19 96 LEU A C 1
ATOM 794 O O . LEU A 1 96 ? -13.304 -6.240 35.158 1.00 96.19 96 LEU A O 1
ATOM 798 N N . VAL A 1 97 ? -11.324 -7.287 35.386 1.00 96.44 97 VAL A N 1
ATOM 799 C CA . VAL A 1 97 ? -11.725 -8.086 36.555 1.00 96.44 97 VAL A CA 1
ATOM 800 C C . VAL A 1 97 ? -12.027 -7.185 37.754 1.00 96.44 97 VAL A C 1
ATOM 802 O O . VAL A 1 97 ? -13.047 -7.362 38.421 1.00 96.44 97 VAL A O 1
ATOM 805 N N . GLU A 1 98 ? -11.185 -6.184 38.017 1.00 96.44 98 GLU A N 1
ATOM 806 C CA . GLU A 1 98 ? -11.406 -5.222 39.100 1.00 96.44 98 GLU A CA 1
ATOM 807 C C . GLU A 1 98 ? -12.681 -4.399 38.879 1.00 96.44 98 GLU A C 1
ATOM 8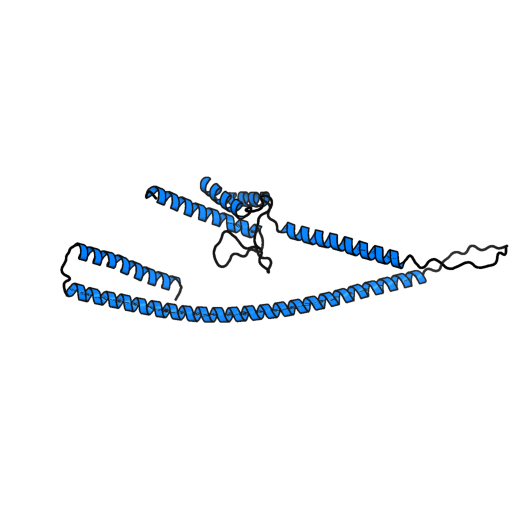09 O O . GLU A 1 98 ? -13.505 -4.276 39.788 1.00 96.44 98 GLU A O 1
ATOM 814 N N . LYS A 1 99 ? -12.902 -3.914 37.654 1.00 94.69 99 LYS A N 1
ATOM 815 C CA . LYS A 1 99 ? -14.138 -3.229 37.265 1.00 94.69 99 LYS A CA 1
ATOM 816 C C . LYS A 1 99 ? -15.363 -4.106 37.527 1.00 94.69 99 LYS A C 1
ATOM 818 O O . LYS A 1 99 ? -16.322 -3.626 38.126 1.00 94.69 99 LYS A O 1
ATOM 823 N N . GLN A 1 100 ? -15.334 -5.378 37.126 1.00 95.88 100 GLN A N 1
ATOM 824 C CA . GLN A 1 100 ? -16.456 -6.295 37.342 1.00 95.88 100 GLN A CA 1
ATOM 825 C C . GLN A 1 100 ? -16.722 -6.538 38.835 1.00 95.88 100 GLN A C 1
ATOM 827 O O . GLN A 1 100 ? -17.875 -6.562 39.274 1.00 95.88 100 GLN A O 1
ATOM 832 N N . ARG A 1 101 ? -15.660 -6.657 39.640 1.00 96.62 101 ARG A N 1
ATOM 833 C CA . ARG A 1 101 ? -15.767 -6.771 41.099 1.00 96.62 101 ARG A CA 1
ATOM 834 C C . ARG A 1 101 ? -16.416 -5.531 41.720 1.00 96.62 101 ARG A C 1
ATOM 836 O O . ARG A 1 101 ? -17.257 -5.671 42.605 1.00 96.62 101 ARG A O 1
ATOM 843 N N . LEU A 1 102 ? -16.033 -4.333 41.276 1.00 95.81 102 LEU A N 1
ATOM 844 C CA . LEU A 1 102 ? -16.615 -3.078 41.760 1.00 95.81 102 LEU A CA 1
ATOM 845 C C . LEU A 1 102 ? -18.091 -2.946 41.375 1.00 95.81 102 LEU A C 1
ATOM 847 O O . LEU A 1 102 ? -18.889 -2.573 42.229 1.00 95.81 102 LEU A O 1
ATOM 851 N N . ILE A 1 103 ? -18.461 -3.308 40.141 1.00 95.81 103 ILE A N 1
ATOM 852 C CA . ILE A 1 103 ? -19.865 -3.350 39.694 1.00 95.81 103 ILE A CA 1
ATOM 853 C C . ILE A 1 103 ? -20.686 -4.251 40.620 1.00 95.81 103 ILE A C 1
ATOM 855 O O . ILE A 1 103 ? -21.659 -3.793 41.210 1.00 95.81 103 ILE A O 1
ATOM 859 N N . THR A 1 104 ? -20.216 -5.480 40.846 1.00 95.12 104 THR A N 1
ATOM 860 C CA . THR A 1 104 ? -20.882 -6.438 41.746 1.00 95.12 104 THR A CA 1
ATOM 861 C C . THR A 1 104 ? -21.035 -5.865 43.162 1.00 95.12 104 THR A C 1
ATOM 863 O O . THR A 1 104 ? -22.061 -6.050 43.813 1.00 95.12 104 THR A O 1
ATOM 866 N N . LYS A 1 105 ? -20.028 -5.133 43.668 1.00 95.06 105 LYS A N 1
ATOM 867 C CA . LYS A 1 105 ? -20.105 -4.523 45.003 1.00 95.06 105 LYS A CA 1
ATOM 868 C C . LYS A 1 105 ? -21.119 -3.377 45.069 1.00 95.06 105 LYS A C 1
ATOM 870 O O . LYS A 1 105 ? -21.787 -3.235 46.089 1.00 95.06 105 LYS A O 1
ATOM 875 N N . ILE A 1 106 ? -21.235 -2.577 44.010 1.00 93.56 106 ILE A N 1
ATOM 876 C CA . ILE A 1 106 ? -22.254 -1.524 43.903 1.00 93.56 106 ILE A CA 1
ATOM 877 C C . ILE A 1 106 ? -23.654 -2.145 43.878 1.00 93.56 106 ILE A C 1
ATOM 879 O O . ILE A 1 106 ? -24.532 -1.678 44.595 1.00 93.56 106 ILE A O 1
ATOM 883 N N . GLU A 1 107 ? -23.857 -3.217 43.113 1.00 93.44 107 GLU A N 1
ATOM 884 C CA . GLU A 1 107 ? -25.141 -3.930 43.051 1.00 93.44 107 GLU A CA 1
ATOM 885 C C . GLU A 1 107 ? -25.559 -4.477 44.423 1.00 93.44 107 GLU A C 1
ATOM 887 O O . GLU A 1 107 ? -26.703 -4.286 44.834 1.00 93.44 107 GLU A O 1
ATOM 892 N N . GLN A 1 108 ? -24.620 -5.066 45.174 1.00 92.62 108 GLN A N 1
ATOM 893 C CA . GLN A 1 108 ? -24.862 -5.509 46.552 1.00 92.62 108 GLN A CA 1
ATOM 894 C C . GLN A 1 108 ? -25.276 -4.350 47.467 1.00 92.62 108 GLN A C 1
ATOM 896 O O . GLN A 1 108 ? -26.288 -4.449 48.155 1.00 92.62 108 GLN A O 1
ATOM 901 N N . LEU A 1 109 ? -24.535 -3.237 47.451 1.00 91.25 109 LEU A N 1
ATOM 902 C CA . LEU A 1 109 ? -24.857 -2.070 48.281 1.00 91.25 109 LEU A CA 1
ATOM 903 C C . LEU A 1 109 ? -26.230 -1.480 47.935 1.00 91.25 109 LEU A C 1
ATOM 905 O O . LEU A 1 109 ? -26.993 -1.154 48.837 1.00 91.25 109 LEU A O 1
ATOM 909 N N . ASN A 1 110 ? -26.578 -1.406 46.648 1.00 87.88 110 ASN A N 1
ATOM 910 C CA . ASN A 1 110 ? -27.899 -0.950 46.219 1.00 87.88 110 ASN A CA 1
ATOM 911 C C . ASN A 1 110 ? -29.012 -1.890 46.712 1.00 87.88 110 ASN A C 1
ATOM 913 O O . ASN A 1 110 ? -30.080 -1.420 47.097 1.00 87.88 110 ASN A O 1
ATOM 917 N N . SER A 1 111 ? -28.781 -3.209 46.717 1.00 87.00 111 SER A N 1
ATOM 918 C CA . SER A 1 111 ? -29.756 -4.166 47.258 1.00 87.00 111 SER A CA 1
ATOM 919 C C . SER A 1 111 ? -29.936 -4.030 48.776 1.00 87.00 111 SER A C 1
ATOM 921 O O . SER A 1 111 ? -31.071 -4.033 49.249 1.00 87.00 111 SER A O 1
ATOM 923 N N . GLU A 1 112 ? -28.845 -3.810 49.519 1.00 83.88 112 GLU A N 1
ATOM 924 C CA . GLU A 1 112 ? -28.868 -3.553 50.967 1.00 83.88 112 GLU A CA 1
ATOM 925 C C . GLU A 1 112 ? -29.605 -2.237 51.288 1.00 83.88 112 GLU A C 1
ATOM 927 O O . GLU A 1 112 ? -30.412 -2.179 52.215 1.00 83.88 112 GLU A O 1
ATOM 932 N N . GLU A 1 113 ? -29.391 -1.181 50.495 1.00 75.19 113 GLU A N 1
ATOM 933 C CA . GLU A 1 113 ? -30.065 0.113 50.668 1.00 75.19 113 GLU A CA 1
ATOM 934 C C . GLU A 1 113 ? -31.581 0.011 50.421 1.00 75.19 113 GLU A C 1
ATOM 936 O O . GLU A 1 113 ? -32.379 0.540 51.198 1.00 75.19 113 GLU A O 1
ATOM 941 N N . VAL A 1 114 ? -32.002 -0.738 49.395 1.00 68.38 114 VAL A N 1
ATOM 942 C CA . VAL A 1 114 ? -33.426 -1.018 49.130 1.00 68.38 114 VAL A CA 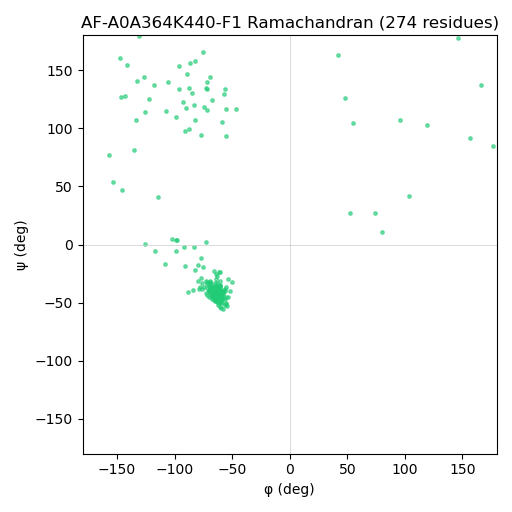1
ATOM 943 C C . VAL A 1 114 ? -34.069 -1.806 50.276 1.00 68.38 114 VAL A C 1
ATOM 945 O O . VAL A 1 114 ? -35.231 -1.565 50.613 1.00 68.38 114 VAL A O 1
ATOM 948 N N . GLU A 1 115 ? -33.334 -2.724 50.905 1.00 65.12 115 GLU A N 1
ATOM 949 C CA . GLU A 1 115 ? -33.827 -3.516 52.033 1.00 65.12 115 GLU A CA 1
ATOM 950 C C . GLU A 1 115 ? -34.007 -2.666 53.304 1.00 65.12 115 GLU A C 1
ATOM 952 O O . GLU A 1 115 ? -35.040 -2.769 53.971 1.00 65.12 115 GLU A O 1
ATOM 957 N N . ILE A 1 116 ? -33.083 -1.739 53.582 1.00 64.75 116 ILE A N 1
ATOM 958 C CA . ILE A 1 116 ? -33.188 -0.785 54.702 1.00 64.75 116 ILE A CA 1
ATOM 959 C C . ILE A 1 116 ? -34.388 0.156 54.516 1.00 64.75 116 ILE A C 1
ATOM 961 O O . ILE A 1 116 ? -35.199 0.308 55.432 1.00 64.75 116 ILE A O 1
ATOM 965 N N . VAL A 1 117 ? -34.577 0.722 53.317 1.00 61.84 117 VAL A N 1
ATOM 966 C CA . VAL A 1 117 ? -35.722 1.606 53.014 1.00 61.84 117 VAL A CA 1
ATOM 967 C C . VAL A 1 117 ? -37.064 0.879 53.181 1.00 61.84 117 VAL A C 1
ATOM 969 O O . VAL A 1 117 ? -38.061 1.484 53.582 1.00 61.84 117 VAL A O 1
ATOM 972 N N . ARG A 1 118 ? -37.105 -0.433 52.918 1.00 56.97 118 ARG A N 1
ATOM 973 C CA . ARG A 1 118 ? -38.309 -1.259 53.087 1.00 56.97 118 ARG A CA 1
ATOM 974 C C . ARG A 1 118 ? -38.642 -1.531 54.556 1.00 56.97 118 ARG A C 1
ATOM 976 O O . ARG A 1 118 ? -39.819 -1.644 54.889 1.00 56.97 118 ARG A O 1
ATOM 983 N N . ILE A 1 119 ? -37.635 -1.615 55.426 1.00 57.72 119 ILE A N 1
ATOM 984 C CA . ILE A 1 119 ? -37.806 -1.803 56.876 1.00 57.72 119 ILE A CA 1
ATOM 985 C C . ILE A 1 119 ? -38.216 -0.484 57.562 1.00 57.72 119 ILE A C 1
ATOM 987 O O . ILE A 1 119 ? -38.947 -0.505 58.551 1.00 57.72 119 ILE A O 1
ATOM 991 N N . GLU A 1 120 ? -37.820 0.669 57.016 1.00 51.81 120 GLU A N 1
ATOM 992 C CA . GLU A 1 120 ? -38.137 1.994 57.574 1.00 51.81 120 GLU A CA 1
ATOM 993 C C . GLU A 1 120 ? -39.522 2.555 57.188 1.00 51.81 120 GLU A C 1
ATOM 995 O O . GLU A 1 120 ? -39.907 3.615 57.686 1.00 51.81 120 GLU A O 1
ATOM 1000 N N . GLN A 1 121 ? -40.321 1.859 56.368 1.00 44.66 121 GLN A N 1
ATOM 1001 C CA . GLN A 1 121 ? -41.744 2.179 56.186 1.00 44.66 121 GLN A CA 1
ATOM 1002 C C . GLN A 1 121 ? -42.622 1.402 57.189 1.00 44.66 121 GLN A C 1
ATOM 1004 O O . GLN A 1 121 ? -42.986 0.256 56.920 1.00 44.66 121 GLN A O 1
ATOM 1009 N N . PRO A 1 122 ? -43.043 1.997 58.327 1.00 43.72 122 PRO A N 1
ATOM 1010 C CA . PRO A 1 122 ? -44.032 1.374 59.193 1.00 43.72 122 PRO A CA 1
ATOM 1011 C C . PRO A 1 122 ? -45.389 1.336 58.486 1.00 43.72 122 PRO A C 1
ATOM 1013 O O . PRO A 1 122 ? -45.939 2.367 58.089 1.00 43.72 122 PRO A O 1
ATOM 1016 N N . SER A 1 123 ? -45.950 0.134 58.372 1.00 46.22 123 SER A N 1
ATOM 1017 C CA . SER A 1 123 ? -47.336 -0.114 57.987 1.00 46.22 123 SER A CA 1
ATOM 1018 C C . SER A 1 123 ? -48.292 0.634 58.923 1.00 46.22 123 SER A C 1
ATOM 1020 O O . SER A 1 123 ? -48.673 0.134 59.981 1.00 46.22 123 SER A O 1
ATOM 1022 N N . LYS A 1 124 ? -48.699 1.844 58.533 1.00 47.09 124 LYS A N 1
ATOM 1023 C CA . LYS A 1 124 ? -49.905 2.488 59.055 1.00 47.09 124 LYS A CA 1
ATOM 1024 C C . LYS A 1 124 ? -51.119 1.861 58.380 1.00 47.09 124 LYS A C 1
ATOM 1026 O O . LYS A 1 124 ? -51.550 2.312 57.324 1.00 47.09 124 LYS A O 1
ATOM 1031 N N . THR A 1 125 ? -51.689 0.860 59.032 1.00 40.06 125 THR A N 1
ATOM 1032 C CA . THR A 1 125 ? -53.097 0.488 58.868 1.00 40.06 125 THR A CA 1
ATOM 1033 C C . THR A 1 125 ? -53.682 0.256 60.252 1.00 40.06 125 THR A C 1
ATOM 1035 O O . THR A 1 125 ? -53.784 -0.875 60.711 1.00 40.06 125 THR A O 1
ATOM 1038 N N . ASP A 1 126 ? -54.049 1.358 60.906 1.00 41.09 126 ASP A N 1
ATOM 1039 C CA . ASP A 1 126 ? -55.041 1.356 61.975 1.00 41.09 126 ASP A CA 1
ATOM 1040 C C . ASP A 1 126 ? -56.427 1.400 61.319 1.00 41.09 126 ASP A C 1
ATOM 1042 O O . ASP A 1 126 ? -56.831 2.434 60.787 1.00 41.09 126 ASP A O 1
ATOM 1046 N N . ILE A 1 127 ? -57.158 0.285 61.355 1.00 47.66 127 ILE A N 1
ATOM 1047 C CA . ILE A 1 127 ? -58.622 0.308 61.451 1.00 47.66 127 ILE A CA 1
ATOM 1048 C C . ILE A 1 127 ? -59.007 -0.699 62.533 1.00 47.66 127 ILE A C 1
ATOM 1050 O O . ILE A 1 127 ? -58.910 -1.912 62.363 1.00 47.66 127 ILE A O 1
ATOM 1054 N N . GLU A 1 128 ? -59.424 -0.152 63.665 1.00 38.75 128 GLU A N 1
ATOM 1055 C CA . GLU A 1 128 ? -59.976 -0.838 64.822 1.00 38.75 128 GLU A CA 1
ATOM 1056 C C . GLU A 1 128 ? -61.488 -1.064 64.625 1.00 38.75 128 GLU A C 1
ATOM 1058 O O . GLU A 1 128 ? -62.196 -0.112 64.288 1.00 38.75 128 GLU A O 1
ATOM 1063 N N . SER A 1 129 ? -61.977 -2.299 64.845 1.00 36.75 129 SER A N 1
ATOM 1064 C CA . SER A 1 129 ? -63.186 -2.662 65.639 1.00 36.75 129 SER A CA 1
ATOM 1065 C C . SER A 1 129 ? -63.805 -4.026 65.237 1.00 36.75 129 SER A C 1
ATOM 1067 O O . SER A 1 129 ? -64.618 -4.089 64.323 1.00 36.75 129 SER A O 1
ATOM 1069 N N . THR A 1 130 ? -63.364 -5.093 65.933 1.00 34.47 130 THR A N 1
ATOM 1070 C CA . THR A 1 130 ? -64.123 -6.154 66.678 1.00 34.47 130 THR A CA 1
ATOM 1071 C C . THR A 1 130 ? -65.424 -6.814 66.124 1.00 34.47 130 THR A C 1
ATOM 1073 O O . THR A 1 130 ? -66.157 -6.228 65.342 1.00 34.47 130 THR A O 1
ATOM 1076 N N . PRO A 1 131 ? -65.863 -7.984 66.662 1.00 59.69 131 PRO A N 1
ATOM 1077 C CA . PRO A 1 131 ? -65.236 -9.316 66.640 1.00 59.69 131 PRO A CA 1
ATOM 1078 C C . PRO A 1 131 ? -66.242 -10.420 66.190 1.00 59.69 131 PRO A C 1
ATOM 1080 O O . PRO A 1 131 ? -67.428 -10.154 66.018 1.00 59.69 131 PRO A O 1
ATOM 1083 N N . SER A 1 132 ? -65.783 -11.678 66.119 1.00 32.97 132 SER A N 1
ATOM 1084 C CA . SER A 1 132 ? -66.547 -12.955 66.140 1.00 32.97 132 SER A CA 1
ATOM 1085 C C . SER A 1 132 ? -66.370 -13.803 64.884 1.00 32.97 132 SER A C 1
ATOM 1087 O O . SER A 1 132 ? -67.014 -13.581 63.865 1.00 32.97 132 SER A O 1
ATOM 1089 N N . SER A 1 133 ? -65.555 -14.847 64.978 1.00 37.28 133 SER A N 1
ATOM 1090 C CA . SER A 1 133 ? -66.017 -16.241 65.088 1.00 37.28 133 SER A CA 1
ATOM 1091 C C . SER A 1 133 ? -64.847 -17.188 64.826 1.00 37.28 133 SER A C 1
ATOM 1093 O O . SER A 1 133 ? -64.010 -16.967 63.956 1.00 37.28 133 SER A O 1
ATOM 1095 N N . GLU A 1 134 ? -64.778 -18.217 65.662 1.00 42.91 134 GLU A N 1
ATOM 1096 C CA . GLU A 1 134 ? -63.863 -19.346 65.576 1.00 42.91 134 GLU A CA 1
ATOM 1097 C C . GLU A 1 134 ? -64.009 -20.070 64.232 1.00 42.91 134 GLU A C 1
ATOM 1099 O O . GLU A 1 134 ? -65.111 -20.501 63.906 1.00 42.91 134 GLU A O 1
ATOM 1104 N N . VAL A 1 135 ? -62.902 -20.319 63.527 1.00 34.97 135 VAL A N 1
ATOM 1105 C CA . VAL A 1 135 ? -62.670 -21.612 62.865 1.00 34.97 135 VAL A CA 1
ATOM 1106 C C . VAL A 1 135 ? -61.187 -21.938 62.972 1.00 34.97 135 VAL A C 1
ATOM 1108 O O . VAL A 1 135 ? -60.312 -21.132 62.667 1.00 34.97 135 VAL A O 1
ATOM 1111 N N . ASN A 1 136 ? -60.944 -23.139 63.465 1.00 32.88 136 ASN A N 1
ATOM 1112 C CA . ASN A 1 136 ? -59.654 -23.714 63.760 1.00 32.88 136 ASN A CA 1
ATOM 1113 C C . ASN A 1 136 ? -59.192 -24.586 62.571 1.00 32.88 136 ASN A C 1
ATOM 1115 O O . ASN A 1 136 ? -60.030 -25.198 61.910 1.00 32.88 136 ASN A O 1
ATOM 1119 N N . ILE A 1 137 ? -57.866 -24.717 62.446 1.00 38.16 137 ILE A N 1
ATOM 1120 C CA . ILE A 1 137 ? -57.099 -25.852 61.883 1.00 38.16 137 ILE A CA 1
ATOM 1121 C C . ILE A 1 137 ? -56.647 -25.792 60.404 1.00 38.16 137 ILE A C 1
ATOM 1123 O O . ILE A 1 137 ? -57.411 -25.996 59.468 1.00 38.16 137 ILE A O 1
ATOM 1127 N N . GLU A 1 138 ? -55.326 -25.578 60.297 1.00 34.62 138 GLU A N 1
ATOM 1128 C CA . GLU A 1 138 ? -54.290 -26.270 59.500 1.00 34.62 138 GLU A CA 1
ATOM 1129 C C . GLU A 1 138 ? -54.515 -26.576 58.011 1.00 34.62 138 GLU A C 1
ATOM 1131 O O . GLU A 1 138 ? -55.391 -27.337 57.614 1.00 34.62 138 GLU A O 1
ATOM 1136 N N . GLY A 1 139 ? -53.560 -26.120 57.192 1.00 32.28 139 GLY A N 1
ATOM 1137 C CA . GLY A 1 139 ? -53.387 -26.625 55.833 1.00 32.28 139 GLY A CA 1
ATOM 1138 C C . GLY A 1 139 ? -52.291 -25.921 55.039 1.00 32.28 139 GLY A C 1
ATOM 1139 O O . GLY A 1 139 ? -52.581 -25.017 54.273 1.00 32.28 139 GLY A O 1
ATOM 1140 N N . ALA A 1 140 ? -51.054 -26.387 55.214 1.00 34.12 140 ALA A N 1
ATOM 1141 C CA . ALA A 1 140 ? -49.963 -26.386 54.233 1.00 34.12 140 ALA A CA 1
ATOM 1142 C C . ALA A 1 140 ? -49.532 -25.057 53.569 1.00 34.12 140 ALA A C 1
ATOM 1144 O O . ALA A 1 140 ? -50.081 -24.580 52.580 1.00 34.12 140 ALA A O 1
ATOM 1145 N N . VAL A 1 141 ? -48.385 -24.581 54.055 1.00 45.16 141 VAL A N 1
ATOM 1146 C CA . VAL A 1 141 ? -47.356 -23.862 53.296 1.00 45.16 141 VAL A CA 1
ATOM 1147 C C . VAL A 1 141 ? -47.069 -24.599 51.977 1.00 45.16 141 VAL A C 1
ATOM 1149 O O . VAL A 1 141 ? -46.595 -25.732 51.999 1.00 45.16 141 VAL A O 1
ATOM 1152 N N . SER A 1 142 ? -47.335 -23.968 50.832 1.00 42.91 142 SER A N 1
ATOM 1153 C CA . SER A 1 142 ? -46.860 -24.417 49.515 1.00 42.91 142 SER A CA 1
ATOM 1154 C C . SER A 1 142 ? -46.841 -23.236 48.542 1.00 42.91 142 SER A C 1
ATOM 1156 O O . SER A 1 142 ? -47.735 -23.051 47.725 1.00 42.91 142 SER A O 1
ATOM 1158 N N . THR A 1 143 ? -45.827 -22.384 48.683 1.00 48.22 143 THR A N 1
ATOM 1159 C CA . THR A 1 143 ? -45.543 -21.276 47.755 1.00 48.22 143 THR A CA 1
ATOM 1160 C C . THR A 1 143 ? -44.052 -20.929 47.789 1.00 48.22 143 THR A C 1
ATOM 1162 O O . THR A 1 143 ? -43.686 -19.793 48.051 1.00 48.22 143 THR A O 1
ATOM 1165 N N . ILE A 1 144 ? -43.155 -21.902 47.576 1.00 42.47 144 ILE A N 1
ATOM 1166 C CA . ILE A 1 144 ? -41.709 -21.626 47.399 1.00 42.47 144 ILE A CA 1
ATOM 1167 C C . ILE A 1 144 ? -41.069 -22.619 46.407 1.00 42.47 144 ILE A C 1
ATOM 1169 O O . ILE A 1 144 ? -40.022 -23.189 46.681 1.00 42.47 144 ILE A O 1
ATOM 1173 N N . GLU A 1 145 ? -41.694 -22.862 45.252 1.00 43.53 145 GLU A N 1
ATOM 1174 C CA . GLU A 1 145 ? -41.080 -23.702 44.199 1.00 43.53 145 GLU A CA 1
ATOM 1175 C C . GLU A 1 145 ? -41.001 -23.011 42.827 1.00 43.53 145 GLU A C 1
ATOM 1177 O O . GLU A 1 145 ? -40.457 -23.567 41.889 1.00 43.53 145 GLU A O 1
ATOM 1182 N N . THR A 1 146 ? -41.456 -21.757 42.704 1.00 51.97 146 THR A N 1
ATOM 1183 C CA . THR A 1 146 ? -41.541 -21.069 41.400 1.00 51.97 146 THR A CA 1
ATOM 1184 C C . THR A 1 146 ? -40.656 -19.831 41.264 1.00 51.97 146 THR A C 1
ATOM 1186 O O . THR A 1 146 ? -40.600 -19.252 40.187 1.00 51.97 146 THR A O 1
ATOM 1189 N N . VAL A 1 147 ? -39.965 -19.379 42.319 1.00 46.62 147 VAL A N 1
ATOM 1190 C CA . VAL A 1 147 ? -39.087 -18.190 42.219 1.00 46.62 147 VAL A CA 1
ATOM 1191 C C . VAL A 1 147 ? -37.752 -18.552 41.562 1.00 46.62 147 VAL A C 1
ATOM 1193 O O . VAL A 1 147 ? -37.291 -17.815 40.698 1.00 46.62 147 VAL A O 1
ATOM 1196 N N . SER A 1 148 ? -37.206 -19.737 41.868 1.00 51.12 148 SER A N 1
ATOM 1197 C CA . SER A 1 148 ? -35.960 -20.232 41.263 1.00 51.12 148 SER A CA 1
ATOM 1198 C C . SER A 1 148 ? -36.101 -20.464 39.755 1.00 51.12 148 SER A C 1
ATOM 1200 O O . SER A 1 148 ? -35.223 -20.065 39.000 1.00 51.12 148 SER A O 1
ATOM 1202 N N . GLU A 1 149 ? -37.216 -21.045 39.296 1.00 52.38 149 GLU A N 1
ATOM 1203 C CA . GLU A 1 149 ? -37.465 -21.279 37.862 1.00 52.38 149 GLU A CA 1
ATOM 1204 C C . GLU A 1 149 ? -37.711 -19.971 37.089 1.00 52.38 149 GLU A C 1
ATOM 1206 O O . GLU A 1 149 ? -37.346 -19.856 35.919 1.00 52.38 149 GLU A O 1
ATOM 1211 N N . VAL A 1 150 ? -38.300 -18.958 37.736 1.00 51.28 150 VAL A N 1
ATOM 1212 C CA . VAL A 1 150 ? -38.532 -17.639 37.128 1.00 51.28 150 VAL A CA 1
ATOM 1213 C C . VAL A 1 150 ? -37.239 -16.821 37.061 1.00 51.28 150 VAL A C 1
ATOM 1215 O O . VAL A 1 150 ? -37.003 -16.166 36.048 1.00 51.28 150 VAL A O 1
ATOM 1218 N N . GLU A 1 151 ? -36.370 -16.891 38.073 1.00 52.88 151 GLU A N 1
ATOM 1219 C CA . GLU A 1 151 ? -35.039 -16.265 38.036 1.00 52.88 151 GLU A CA 1
ATOM 1220 C C . GLU A 1 151 ? -34.122 -16.916 36.988 1.00 52.88 151 GLU A C 1
ATOM 1222 O O . GLU A 1 151 ? -33.435 -16.201 36.257 1.00 52.88 151 GLU A O 1
ATOM 1227 N N . GLU A 1 152 ? -34.172 -18.244 36.823 1.00 57.00 152 GLU A N 1
ATOM 1228 C CA . GLU A 1 152 ? -33.436 -18.954 35.763 1.00 57.00 152 GLU A CA 1
ATOM 1229 C C . GLU A 1 152 ? -33.948 -18.591 34.358 1.00 57.00 152 GLU A C 1
ATOM 1231 O O . GLU A 1 152 ? -33.157 -18.374 33.438 1.00 57.00 152 GLU A O 1
ATOM 1236 N N . LEU A 1 153 ? -35.267 -18.444 34.184 1.00 53.41 153 LEU A N 1
ATOM 1237 C CA . LEU A 1 153 ? -35.878 -17.990 32.928 1.00 53.41 153 LEU A CA 1
ATOM 1238 C C . LEU A 1 153 ? -35.544 -16.531 32.594 1.00 53.41 153 LEU A C 1
ATOM 1240 O O . LEU A 1 153 ? -35.368 -16.206 31.418 1.00 53.41 153 LEU A O 1
ATOM 1244 N N . ILE A 1 154 ? -35.460 -15.651 33.596 1.00 53.56 154 ILE A N 1
ATOM 1245 C CA . ILE A 1 154 ? -35.092 -14.239 33.413 1.00 53.56 154 ILE A CA 1
ATOM 1246 C C . ILE A 1 154 ? -33.600 -14.108 33.091 1.00 53.56 154 ILE A C 1
ATOM 1248 O O . ILE A 1 154 ? -33.253 -13.358 32.178 1.00 53.56 154 ILE A O 1
ATOM 1252 N N . ASN A 1 155 ? -32.726 -14.865 33.764 1.00 54.66 155 ASN A N 1
ATOM 1253 C CA . ASN A 1 155 ? -31.294 -14.872 33.458 1.00 54.66 155 ASN A CA 1
ATOM 1254 C C . ASN A 1 155 ? -31.009 -15.445 32.065 1.00 54.66 155 ASN A C 1
ATOM 1256 O O . ASN A 1 155 ? -30.293 -14.806 31.299 1.00 54.66 155 ASN A O 1
ATOM 1260 N N . ASN A 1 156 ? -31.642 -16.559 31.681 1.00 57.47 156 ASN A N 1
ATOM 1261 C CA . ASN A 1 156 ? -31.472 -17.131 30.342 1.00 57.47 156 ASN A CA 1
ATOM 1262 C C . ASN A 1 156 ? -31.990 -16.196 29.237 1.00 57.47 156 ASN A C 1
ATOM 1264 O O . ASN A 1 156 ? -31.305 -15.996 28.236 1.00 57.47 156 ASN A O 1
ATOM 1268 N N . LYS A 1 157 ? -33.156 -15.553 29.421 1.00 55.72 157 LYS A N 1
ATOM 1269 C CA . LYS A 1 157 ? -33.659 -14.563 28.451 1.00 55.72 157 LYS A CA 1
ATOM 1270 C C . LYS A 1 157 ? -32.774 -13.329 28.355 1.00 55.72 157 LYS A C 1
ATOM 1272 O O . LYS A 1 157 ? -32.612 -12.797 27.261 1.00 55.72 157 LYS A O 1
ATOM 1277 N N . ASN A 1 158 ? -32.220 -12.861 29.472 1.00 57.34 158 ASN A N 1
ATOM 1278 C CA . ASN A 1 158 ? -31.312 -11.720 29.468 1.00 57.34 158 ASN A CA 1
ATOM 1279 C C . ASN A 1 158 ? -29.978 -12.068 28.802 1.00 57.34 158 ASN A C 1
ATOM 1281 O O . ASN A 1 158 ? -29.467 -11.244 28.052 1.00 57.34 158 ASN A O 1
ATOM 1285 N N . GLU A 1 159 ? -29.432 -13.270 29.000 1.00 59.22 159 GLU A N 1
ATOM 1286 C CA . GLU A 1 159 ? -28.223 -13.713 28.294 1.00 59.22 159 GLU A CA 1
ATOM 1287 C C . GLU A 1 159 ? -28.449 -13.869 26.787 1.00 59.22 159 GLU A C 1
ATOM 1289 O O . GLU A 1 159 ? -27.602 -13.438 26.005 1.00 59.22 159 GLU A O 1
ATOM 1294 N N . GLU A 1 160 ? -29.604 -14.391 26.369 1.00 60.12 160 GLU A N 1
ATOM 1295 C CA . GLU A 1 160 ? -29.972 -14.528 24.955 1.00 60.12 160 GLU A CA 1
ATOM 1296 C C . GLU A 1 160 ? -30.160 -13.149 24.292 1.00 60.12 160 GLU A C 1
ATOM 1298 O O . GLU A 1 160 ? -29.587 -12.879 23.237 1.00 60.12 160 GLU A O 1
ATOM 1303 N N . HIS A 1 161 ? -30.842 -12.210 24.962 1.00 58.00 161 HIS A N 1
ATOM 1304 C CA . HIS A 1 161 ? -30.987 -10.831 24.476 1.00 58.00 161 HIS A CA 1
ATOM 1305 C C . HIS A 1 161 ? -29.664 -10.053 24.477 1.00 58.00 161 HIS A C 1
ATOM 1307 O O . HIS A 1 161 ? -29.409 -9.276 23.559 1.00 58.00 161 HIS A O 1
ATOM 1313 N N . ILE A 1 162 ? -28.803 -10.248 25.483 1.00 61.34 162 ILE A N 1
ATOM 1314 C CA . ILE A 1 162 ? -27.464 -9.641 25.532 1.00 61.34 162 ILE A CA 1
ATOM 1315 C C . ILE A 1 162 ? -26.569 -10.240 24.442 1.00 61.34 162 ILE A C 1
ATOM 1317 O O . ILE A 1 162 ? -25.768 -9.510 23.862 1.00 61.34 162 ILE A O 1
ATOM 1321 N N . GLY A 1 163 ? -26.704 -11.534 24.145 1.00 65.31 163 GLY A N 1
ATOM 1322 C CA . GLY A 1 163 ? -26.051 -12.201 23.021 1.00 65.31 163 GLY A CA 1
ATOM 1323 C C . GLY A 1 163 ? -26.464 -11.583 21.689 1.00 65.31 163 GLY A C 1
ATOM 1324 O O . GLY A 1 163 ? -25.604 -11.089 20.965 1.00 65.31 163 GLY A O 1
ATOM 1325 N N . GLU A 1 164 ? -27.769 -11.488 21.424 1.00 64.69 164 GLU A N 1
ATOM 1326 C CA . GLU A 1 164 ? -28.312 -10.863 20.210 1.00 64.69 164 GLU A CA 1
ATOM 1327 C C . GLU A 1 164 ? -27.937 -9.377 20.084 1.00 64.69 164 GLU A C 1
ATOM 1329 O O . GLU A 1 164 ? -27.657 -8.893 18.986 1.00 64.69 164 GLU A O 1
ATOM 1334 N N . LEU A 1 165 ? -27.909 -8.632 21.195 1.00 59.94 165 LEU A N 1
ATOM 1335 C CA . LEU A 1 165 ? -27.473 -7.233 21.221 1.00 59.94 165 LEU A CA 1
ATOM 1336 C C . LEU A 1 165 ? -25.971 -7.101 20.970 1.00 59.94 165 LEU A C 1
ATOM 1338 O O . LEU A 1 165 ? -25.568 -6.225 20.211 1.00 59.94 165 LEU A O 1
ATOM 1342 N N . LYS A 1 166 ? -25.134 -7.963 21.556 1.00 62.53 166 LYS A N 1
ATOM 1343 C CA . LYS A 1 166 ? -23.690 -7.989 21.279 1.00 62.53 166 LYS A CA 1
ATOM 1344 C C . LYS A 1 166 ? -23.421 -8.349 19.826 1.00 62.53 166 LYS A C 1
ATOM 1346 O O . LYS A 1 166 ? -22.587 -7.708 19.204 1.00 62.53 166 LYS A O 1
ATOM 1351 N N . GLU A 1 167 ? -24.143 -9.318 19.281 1.00 62.22 167 GLU A N 1
ATOM 1352 C CA . GLU A 1 167 ? -24.001 -9.745 17.893 1.00 62.22 167 GLU A CA 1
ATOM 1353 C C . GLU A 1 167 ? -24.465 -8.646 16.927 1.00 62.22 167 GLU A C 1
ATOM 1355 O O . GLU A 1 167 ? -23.744 -8.330 15.987 1.00 62.22 167 GLU A O 1
ATOM 1360 N N . LYS A 1 168 ? -25.572 -7.947 17.220 1.00 63.81 168 LYS A N 1
ATOM 1361 C CA . LYS A 1 168 ? -25.993 -6.748 16.472 1.00 63.81 168 LYS A CA 1
ATOM 1362 C C . LYS A 1 168 ? -25.003 -5.593 16.574 1.00 63.81 168 LYS A C 1
ATOM 1364 O O . LYS A 1 168 ?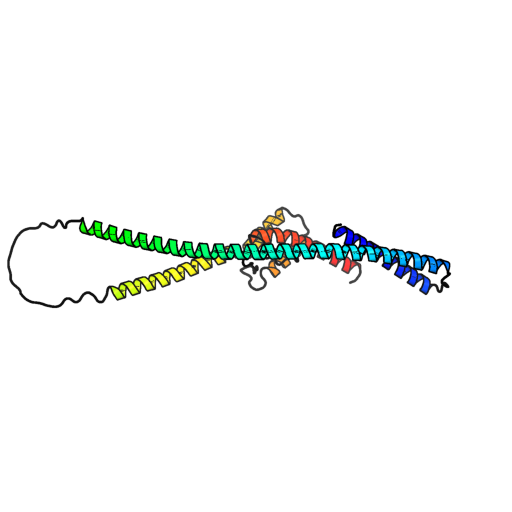 -24.727 -4.973 15.557 1.00 63.81 168 LYS A O 1
ATOM 1369 N N . ILE A 1 169 ? -24.447 -5.316 17.754 1.00 57.81 169 ILE A N 1
ATOM 1370 C CA . ILE A 1 169 ? -23.457 -4.243 17.946 1.00 57.81 169 ILE A CA 1
ATOM 1371 C C . ILE A 1 169 ? -22.151 -4.578 17.217 1.00 57.81 169 ILE A C 1
ATOM 1373 O O . ILE A 1 169 ? -21.566 -3.703 16.585 1.00 57.81 169 ILE A O 1
ATOM 1377 N N . ILE A 1 170 ? -21.706 -5.838 17.260 1.00 58.38 170 ILE A N 1
ATOM 1378 C CA . ILE A 1 170 ? -20.538 -6.318 16.511 1.00 58.38 170 ILE A CA 1
ATOM 1379 C C . ILE A 1 170 ? -20.805 -6.211 15.008 1.00 58.38 170 ILE A C 1
ATOM 1381 O O . ILE A 1 170 ? -19.942 -5.724 14.283 1.00 58.38 170 ILE A O 1
ATOM 1385 N N . GLN A 1 171 ? -21.996 -6.593 14.545 1.00 55.62 171 GLN A N 1
ATOM 1386 C CA . GLN A 1 171 ? -22.368 -6.511 13.136 1.00 55.62 171 GLN A CA 1
ATOM 1387 C C . GLN A 1 171 ? -22.485 -5.056 12.650 1.00 55.62 171 GLN A C 1
ATOM 1389 O O . GLN A 1 171 ? -21.949 -4.728 11.596 1.00 55.62 171 GLN A O 1
ATOM 1394 N N . GLU A 1 172 ? -23.085 -4.160 13.439 1.00 55.31 172 GLU A N 1
ATOM 1395 C CA . GLU A 1 172 ? -23.150 -2.722 13.143 1.00 55.31 172 GLU A CA 1
ATOM 1396 C C . GLU A 1 172 ? -21.758 -2.069 13.134 1.00 55.31 172 GLU A C 1
ATOM 1398 O O . GLU A 1 172 ? -21.489 -1.231 12.274 1.00 55.31 172 GLU A O 1
ATOM 1403 N N . HIS A 1 173 ? -20.845 -2.467 14.030 1.00 54.53 173 HIS A N 1
ATOM 1404 C CA . HIS A 1 173 ? -19.445 -2.020 13.984 1.00 54.53 173 HIS A CA 1
ATOM 1405 C C . HIS A 1 173 ? -18.676 -2.601 12.788 1.00 54.53 173 HIS A C 1
ATOM 1407 O O . HIS A 1 173 ? -17.828 -1.918 12.219 1.00 54.53 173 HIS A O 1
ATOM 1413 N N . LEU A 1 174 ? -18.966 -3.838 12.372 1.00 54.59 174 LEU A N 1
ATOM 1414 C CA . LEU A 1 174 ? -18.374 -4.449 11.175 1.00 54.59 174 LEU A CA 1
ATOM 1415 C C . LEU A 1 174 ? -18.873 -3.803 9.876 1.00 54.59 174 LEU A C 1
ATOM 1417 O O . LEU A 1 174 ? -18.120 -3.732 8.903 1.00 54.59 174 LEU A O 1
ATOM 1421 N N . ASP A 1 175 ? -20.119 -3.332 9.852 1.00 57.06 175 ASP A N 1
ATOM 1422 C CA . ASP A 1 175 ? -20.720 -2.695 8.681 1.00 57.06 175 ASP A CA 1
ATOM 1423 C C . ASP A 1 175 ? -20.349 -1.205 8.552 1.00 57.06 175 ASP A C 1
ATOM 1425 O O . ASP A 1 175 ? -20.345 -0.684 7.436 1.00 57.06 175 ASP A O 1
ATOM 1429 N N . GLN A 1 176 ? -19.944 -0.529 9.637 1.00 60.97 176 GLN A N 1
ATOM 1430 C CA . GLN A 1 176 ? -19.442 0.856 9.587 1.00 60.97 176 GLN A CA 1
ATOM 1431 C C . GLN A 1 176 ? -18.153 1.013 8.761 1.00 60.97 176 GLN A C 1
ATOM 1433 O O . GLN A 1 176 ? -17.939 2.064 8.158 1.00 60.97 176 GLN A O 1
ATOM 1438 N N . ASP A 1 177 ? -17.342 -0.041 8.655 1.00 68.69 177 ASP A N 1
ATOM 1439 C CA . ASP A 1 177 ? -16.087 -0.035 7.892 1.00 68.69 177 ASP A CA 1
ATOM 1440 C C . ASP A 1 177 ? -16.248 -0.497 6.431 1.00 68.69 177 ASP A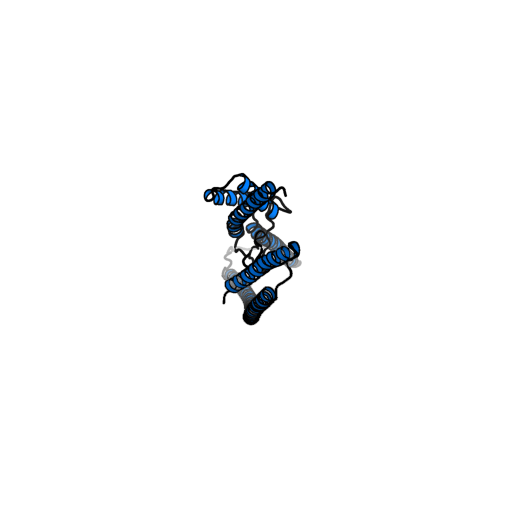 C 1
ATOM 1442 O O . ASP A 1 177 ? -15.279 -0.513 5.661 1.00 68.69 177 ASP A O 1
ATOM 1446 N N . ARG A 1 178 ? -17.458 -0.898 6.016 1.00 80.81 178 ARG A N 1
ATOM 1447 C CA . ARG A 1 178 ? -17.704 -1.449 4.679 1.00 80.81 178 ARG A CA 1
ATOM 1448 C C . ARG A 1 178 ? -18.060 -0.367 3.677 1.00 80.81 178 ARG A C 1
ATOM 1450 O O .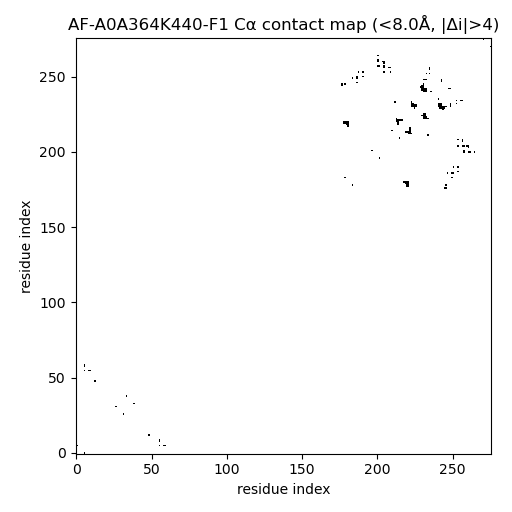 ARG A 1 178 ? -19.100 0.280 3.746 1.00 80.81 178 ARG A O 1
ATOM 1457 N N . LEU A 1 179 ? -17.207 -0.235 2.667 1.00 88.44 179 LEU A N 1
ATOM 1458 C CA . LEU A 1 179 ? -17.397 0.742 1.609 1.00 88.44 179 LEU A CA 1
ATOM 1459 C C . LEU A 1 179 ? -18.359 0.209 0.537 1.00 88.44 179 LEU A C 1
ATOM 1461 O O . LEU A 1 179 ? -18.104 -0.810 -0.110 1.00 88.44 179 LEU A O 1
ATOM 1465 N N . THR A 1 180 ? -19.465 0.916 0.333 1.00 92.06 180 THR A N 1
ATOM 1466 C CA . THR A 1 180 ? -20.446 0.606 -0.713 1.00 92.06 180 THR A CA 1
ATOM 1467 C C . THR A 1 180 ? -20.025 1.174 -2.064 1.00 92.06 180 THR A C 1
ATOM 1469 O O . THR A 1 180 ? -19.287 2.160 -2.170 1.00 92.06 180 THR A O 1
ATOM 1472 N N . ARG A 1 181 ? -20.565 0.593 -3.137 1.00 91.94 181 ARG A N 1
ATOM 1473 C CA . ARG A 1 181 ? -20.339 1.065 -4.511 1.00 91.94 181 ARG A CA 1
ATOM 1474 C C . ARG A 1 181 ? -20.716 2.538 -4.709 1.00 91.94 181 ARG A C 1
ATOM 1476 O O . ARG A 1 181 ? -20.016 3.270 -5.411 1.00 91.94 181 ARG A O 1
ATOM 1483 N N . THR A 1 182 ? -21.797 2.975 -4.066 1.00 92.50 182 THR A N 1
ATOM 1484 C CA . THR A 1 182 ? -22.283 4.360 -4.119 1.00 92.50 182 THR A CA 1
ATOM 1485 C C . THR A 1 182 ? -21.310 5.320 -3.441 1.00 92.50 182 THR A C 1
ATOM 1487 O O . THR A 1 182 ? -20.988 6.353 -4.024 1.00 92.50 182 THR A O 1
ATOM 1490 N N . GLN A 1 183 ? -20.777 4.958 -2.268 1.00 92.81 183 GLN A N 1
ATOM 1491 C CA . GLN A 1 183 ? -19.768 5.760 -1.564 1.00 92.81 183 GLN A CA 1
ATOM 1492 C C . GLN A 1 183 ? -18.485 5.899 -2.391 1.00 92.81 183 GLN A C 1
ATOM 1494 O O . GLN A 1 183 ? -18.019 7.016 -2.608 1.00 92.81 183 GLN A O 1
ATOM 1499 N N . VAL A 1 184 ? -17.967 4.797 -2.952 1.00 93.69 184 VAL A N 1
ATOM 1500 C CA . VAL A 1 184 ? -16.791 4.841 -3.846 1.00 93.69 184 VAL A CA 1
ATOM 1501 C C . VAL A 1 184 ? -17.046 5.754 -5.044 1.00 93.69 184 VAL A C 1
ATOM 1503 O O . VAL A 1 184 ? -16.178 6.533 -5.431 1.00 93.69 184 VAL A O 1
ATOM 1506 N N . SER A 1 185 ? -18.241 5.687 -5.638 1.00 93.62 185 SER A N 1
ATOM 1507 C CA . SER A 1 185 ? -18.587 6.542 -6.774 1.00 93.62 185 SER A CA 1
ATOM 1508 C C . SER A 1 185 ? -18.710 8.018 -6.389 1.00 93.62 185 SER A C 1
ATOM 1510 O O . SER A 1 185 ? -18.391 8.873 -7.213 1.00 93.62 185 SER A O 1
ATOM 1512 N N . ALA A 1 186 ? -19.171 8.332 -5.178 1.00 94.50 186 ALA A N 1
ATOM 1513 C CA . ALA A 1 186 ? -19.236 9.705 -4.686 1.00 94.50 186 ALA A CA 1
ATOM 1514 C C . ALA A 1 186 ? -17.828 10.281 -4.471 1.00 94.50 186 ALA A C 1
ATOM 1516 O O . ALA A 1 186 ? -17.532 11.355 -4.995 1.00 94.50 186 ALA A O 1
ATOM 1517 N N . LEU A 1 187 ? -16.941 9.523 -3.813 1.00 93.62 187 LEU A N 1
ATOM 1518 C CA . LEU A 1 187 ? -15.529 9.889 -3.635 1.00 93.62 187 LEU A CA 1
ATOM 1519 C C . LEU A 1 187 ? -14.822 10.075 -4.982 1.00 93.62 187 LEU A C 1
ATOM 1521 O O . LEU A 1 187 ? -14.108 11.054 -5.185 1.00 93.62 187 LEU A O 1
ATOM 1525 N N . TRP A 1 188 ? -15.086 9.186 -5.944 1.00 94.56 188 TRP A N 1
ATOM 1526 C CA . TRP A 1 188 ? -14.584 9.317 -7.312 1.00 94.56 188 TRP A CA 1
ATOM 1527 C C . TRP A 1 188 ? -14.965 10.660 -7.939 1.00 94.56 188 TRP A C 1
ATOM 1529 O O . TRP A 1 188 ? -14.102 11.381 -8.433 1.00 94.56 188 TRP A O 1
ATOM 1539 N N . GLN A 1 189 ? -16.248 11.022 -7.893 1.00 95.00 189 GLN A N 1
ATOM 1540 C CA . GLN A 1 189 ? -16.730 12.287 -8.453 1.00 95.00 189 GLN A CA 1
ATOM 1541 C C . GLN A 1 189 ? -16.176 13.506 -7.715 1.00 95.00 189 GLN A C 1
ATOM 1543 O O . GLN A 1 189 ? -15.916 14.529 -8.340 1.00 95.00 189 GLN A O 1
ATOM 1548 N N . GLN A 1 190 ? -15.996 13.414 -6.398 1.00 94.44 190 GLN A N 1
ATOM 1549 C CA . GLN A 1 190 ? -15.423 14.492 -5.601 1.00 94.44 190 GLN A CA 1
ATOM 1550 C C . GLN A 1 190 ? -13.983 14.791 -6.022 1.00 94.44 190 GLN A C 1
ATOM 1552 O O . GLN A 1 190 ? -13.668 15.944 -6.295 1.00 94.44 190 GLN A O 1
ATOM 1557 N N . ILE A 1 191 ? -13.145 13.761 -6.139 1.00 92.62 191 ILE A N 1
ATOM 1558 C CA . ILE A 1 191 ? -11.728 13.913 -6.491 1.00 92.62 191 ILE A CA 1
ATOM 1559 C C . ILE A 1 191 ? -11.556 14.349 -7.946 1.00 92.62 191 ILE A C 1
ATOM 1561 O O . ILE A 1 191 ? -10.672 15.147 -8.252 1.00 92.62 191 ILE A O 1
ATOM 1565 N N . LEU A 1 192 ? -12.424 13.887 -8.853 1.00 92.25 192 LEU A N 1
ATOM 1566 C CA . LEU A 1 192 ? -12.381 14.320 -10.250 1.00 92.25 192 LEU A CA 1
ATOM 1567 C C . LEU A 1 192 ? -12.613 15.820 -10.441 1.00 92.25 192 LEU A C 1
ATOM 1569 O O . LEU A 1 192 ? -12.144 16.365 -11.431 1.00 92.25 192 LEU A O 1
ATOM 1573 N N . LYS A 1 193 ? -13.277 16.516 -9.509 1.00 92.25 193 LYS A N 1
ATOM 1574 C CA . LYS A 1 193 ? -13.438 17.979 -9.614 1.00 92.25 193 LYS A CA 1
ATOM 1575 C C . LYS A 1 193 ? -12.103 18.723 -9.632 1.00 92.25 193 LYS A C 1
ATOM 1577 O O . LYS A 1 193 ? -12.049 19.844 -10.125 1.00 92.25 193 LYS A O 1
ATOM 1582 N N . GLU A 1 194 ? -11.054 18.116 -9.086 1.00 88.12 194 GLU A N 1
ATOM 1583 C CA . GLU A 1 194 ? -9.718 18.703 -8.983 1.00 88.12 194 GLU A CA 1
ATOM 1584 C C . GLU A 1 194 ? -8.770 18.222 -10.094 1.00 88.12 194 GLU A C 1
ATOM 1586 O O . GLU A 1 194 ? -7.638 18.696 -10.187 1.00 88.12 194 GLU A O 1
ATOM 1591 N N . ILE A 1 195 ? -9.208 17.276 -10.932 1.00 89.25 195 ILE A N 1
ATOM 1592 C CA . ILE A 1 195 ? -8.361 16.566 -11.890 1.00 89.25 195 ILE A CA 1
ATOM 1593 C C . ILE A 1 195 ? -8.956 16.688 -13.297 1.00 89.25 195 ILE A C 1
ATOM 1595 O O . ILE A 1 195 ? -10.008 16.128 -13.589 1.00 89.25 195 ILE A O 1
ATOM 1599 N N . GLU A 1 196 ? -8.249 17.383 -14.187 1.00 92.00 196 GLU A N 1
ATOM 1600 C CA . GLU A 1 196 ? -8.622 17.523 -15.599 1.00 92.00 196 GLU A CA 1
ATOM 1601 C C . GLU A 1 196 ? -7.830 16.521 -16.452 1.00 92.00 196 GLU A C 1
ATOM 1603 O O . GLU A 1 196 ? -6.611 16.637 -16.586 1.00 92.00 196 GLU A O 1
ATOM 1608 N N . GLU A 1 197 ? -8.504 15.498 -16.987 1.00 93.19 197 GLU A N 1
ATOM 1609 C CA . GLU A 1 197 ? -7.888 14.399 -17.744 1.00 93.19 197 GLU A CA 1
ATOM 1610 C C . GLU A 1 197 ? -8.807 13.871 -18.845 1.00 93.19 197 GLU A C 1
ATOM 1612 O O . GLU A 1 197 ? -10.021 14.041 -18.778 1.00 93.19 197 GLU A O 1
ATOM 1617 N N . ASP A 1 198 ? -8.224 13.171 -19.823 1.00 93.06 198 ASP A N 1
ATOM 1618 C CA . ASP A 1 198 ? -8.972 12.504 -20.893 1.00 93.06 198 ASP A CA 1
ATOM 1619 C C . ASP A 1 198 ? -10.008 11.513 -20.333 1.00 93.06 198 ASP A C 1
ATOM 1621 O O . ASP A 1 198 ? -9.664 10.638 -19.527 1.00 93.06 198 ASP A O 1
ATOM 1625 N N . ASP A 1 199 ? -11.233 11.559 -20.865 1.00 94.25 199 ASP A N 1
ATOM 1626 C CA . ASP A 1 199 ? -12.330 10.655 -20.489 1.00 94.25 199 ASP A CA 1
ATOM 1627 C C . ASP A 1 199 ? -11.927 9.174 -20.568 1.00 94.25 199 ASP A C 1
ATOM 1629 O O . ASP A 1 199 ? -12.215 8.407 -19.648 1.00 94.25 199 ASP A O 1
ATOM 1633 N N . ASP A 1 200 ? -11.166 8.777 -21.596 1.00 93.44 200 ASP A N 1
ATOM 1634 C CA . ASP A 1 200 ? -10.668 7.402 -21.749 1.00 93.44 200 ASP A CA 1
ATOM 1635 C C . ASP A 1 200 ? -9.822 6.953 -20.545 1.00 93.44 200 ASP A C 1
ATOM 1637 O O . ASP A 1 200 ? -9.873 5.803 -20.103 1.00 93.44 200 ASP A O 1
ATOM 1641 N N . ILE A 1 201 ? -8.987 7.856 -20.021 1.00 94.56 201 ILE A N 1
ATOM 1642 C CA . ILE A 1 201 ? -8.082 7.569 -18.904 1.00 94.56 201 ILE A CA 1
ATOM 1643 C C . ILE A 1 201 ? -8.905 7.430 -17.632 1.00 94.56 201 ILE A C 1
ATOM 1645 O O . ILE A 1 201 ? -8.691 6.488 -16.865 1.00 94.56 201 ILE A O 1
ATOM 1649 N N . LEU A 1 202 ? -9.873 8.326 -17.441 1.00 95.00 202 LEU A N 1
ATOM 1650 C CA . LEU A 1 202 ? -10.794 8.277 -16.316 1.00 95.00 202 LEU A CA 1
ATOM 1651 C C . LEU A 1 202 ? -11.624 6.991 -16.330 1.00 95.00 202 LEU A C 1
ATOM 1653 O O . LEU A 1 202 ? -11.759 6.347 -15.289 1.00 95.00 202 LEU A O 1
ATOM 1657 N N . GLU A 1 203 ? -12.118 6.566 -17.492 1.00 95.75 203 GLU A N 1
ATOM 1658 C CA . GLU A 1 203 ? -12.897 5.337 -17.640 1.00 95.75 203 GLU A CA 1
ATOM 1659 C C . GLU A 1 203 ? -12.058 4.090 -17.331 1.00 95.75 203 GLU A C 1
ATOM 1661 O O . GLU A 1 203 ? -12.477 3.249 -16.531 1.00 95.75 203 GLU A O 1
ATOM 1666 N N . ILE A 1 204 ? -10.834 3.996 -17.867 1.00 94.50 204 ILE A N 1
ATOM 1667 C CA . ILE A 1 204 ? -9.913 2.882 -17.587 1.00 94.50 204 ILE A CA 1
ATOM 1668 C C . ILE A 1 204 ? -9.567 2.816 -16.095 1.00 94.50 204 ILE A C 1
ATOM 1670 O O . ILE A 1 204 ? -9.577 1.735 -15.497 1.00 94.50 204 ILE A O 1
ATOM 1674 N N . SER A 1 205 ? -9.247 3.955 -15.481 1.00 95.62 205 SER A N 1
ATOM 1675 C CA . SER A 1 205 ? -8.906 4.022 -14.059 1.00 95.62 205 SER A CA 1
ATOM 1676 C C . SER A 1 205 ? -10.093 3.667 -13.171 1.00 95.62 205 SER A C 1
ATOM 1678 O O . SER A 1 205 ? -9.920 2.919 -12.206 1.00 95.62 205 SER A O 1
ATOM 1680 N N . LYS A 1 206 ? -11.297 4.137 -13.517 1.00 96.00 206 LYS A N 1
ATOM 1681 C CA . LYS A 1 206 ? -12.533 3.789 -12.815 1.00 96.00 206 LYS A CA 1
ATOM 1682 C C . LYS A 1 206 ? -12.813 2.296 -12.933 1.00 96.00 206 LYS A C 1
ATOM 1684 O O . LYS A 1 206 ? -13.030 1.639 -11.921 1.00 96.00 206 LYS A O 1
ATOM 1689 N N . ALA A 1 207 ? -12.752 1.735 -14.137 1.00 94.88 207 ALA A N 1
ATOM 1690 C CA . ALA A 1 207 ? -12.966 0.308 -14.350 1.00 94.88 207 ALA A CA 1
ATOM 1691 C C . ALA A 1 207 ? -12.014 -0.533 -13.485 1.00 94.88 207 ALA A C 1
ATOM 1693 O O . ALA A 1 207 ? -12.467 -1.444 -12.798 1.00 94.88 207 ALA A O 1
ATOM 1694 N N . LEU A 1 208 ? -10.727 -0.168 -13.441 1.00 94.75 208 LEU A N 1
ATOM 1695 C CA . LEU A 1 208 ? -9.718 -0.855 -12.633 1.00 94.75 208 LEU A CA 1
ATOM 1696 C C . LEU A 1 208 ? -9.980 -0.747 -11.122 1.00 94.75 208 LEU A C 1
ATOM 1698 O O . LEU A 1 208 ? -9.815 -1.735 -10.401 1.00 94.75 208 LEU A O 1
ATOM 1702 N N . LEU A 1 209 ? -10.394 0.431 -10.640 1.00 94.88 209 LEU A N 1
ATOM 1703 C CA . LEU A 1 209 ? -10.777 0.649 -9.243 1.00 94.88 209 LEU A CA 1
ATOM 1704 C C . LEU A 1 209 ? -11.921 -0.294 -8.849 1.00 94.88 209 LEU A C 1
ATOM 1706 O O . LEU A 1 209 ? -11.787 -1.086 -7.916 1.00 94.88 209 LEU A O 1
ATOM 1710 N N . PHE A 1 210 ? -13.023 -0.247 -9.600 1.00 94.81 210 PHE A N 1
ATOM 1711 C CA . PHE A 1 210 ? -14.225 -1.017 -9.287 1.00 94.81 210 PHE A CA 1
ATOM 1712 C C . PHE A 1 210 ? -14.007 -2.523 -9.472 1.00 94.81 210 PHE A C 1
ATOM 1714 O O . PHE A 1 210 ? -14.407 -3.294 -8.607 1.00 94.81 210 PHE A O 1
ATOM 1721 N N . SER A 1 211 ? -13.308 -2.958 -10.525 1.00 94.12 211 SER A N 1
ATOM 1722 C CA . SER A 1 211 ? -13.024 -4.384 -10.737 1.00 94.12 211 SER A CA 1
ATOM 1723 C C . SER A 1 211 ? -12.144 -4.988 -9.646 1.00 94.12 211 SER A C 1
ATOM 1725 O O . SER A 1 211 ? -12.143 -6.197 -9.462 1.00 94.12 211 SER A O 1
ATOM 1727 N N . THR A 1 212 ? -11.339 -4.168 -8.966 1.00 92.56 212 THR A N 1
ATOM 1728 C CA . THR A 1 212 ? -10.439 -4.647 -7.911 1.00 92.56 212 THR A CA 1
ATOM 1729 C C . THR A 1 212 ? -11.129 -4.670 -6.556 1.00 92.56 212 THR A C 1
ATOM 1731 O O . THR A 1 212 ? -10.939 -5.625 -5.812 1.00 92.56 212 THR A O 1
ATOM 1734 N N . LEU A 1 213 ? -11.926 -3.643 -6.247 1.00 92.31 213 LEU A N 1
ATOM 1735 C CA . LEU A 1 213 ? -12.638 -3.546 -4.973 1.00 92.31 213 LEU A CA 1
ATOM 1736 C C . LEU A 1 213 ? -13.860 -4.461 -4.909 1.00 92.31 213 LEU A C 1
ATOM 1738 O O . LEU A 1 213 ? -14.162 -4.963 -3.842 1.00 92.31 213 LEU A O 1
ATOM 1742 N N . PHE A 1 214 ? -14.551 -4.703 -6.021 1.00 93.75 214 PHE A N 1
ATOM 1743 C CA . PHE A 1 214 ? -15.821 -5.439 -6.044 1.00 93.75 214 PHE A CA 1
ATOM 1744 C C . PHE A 1 214 ? -15.693 -6.771 -6.799 1.00 93.75 214 PHE A C 1
ATOM 1746 O O . PHE A 1 214 ? -16.560 -7.117 -7.598 1.00 93.75 214 PHE A O 1
ATOM 1753 N N . LYS A 1 215 ? -14.582 -7.502 -6.603 1.00 86.81 215 LYS A N 1
ATOM 1754 C CA . LYS A 1 215 ? -14.305 -8.763 -7.325 1.00 86.81 215 LYS A CA 1
ATOM 1755 C C . LYS A 1 215 ? -15.366 -9.832 -7.085 1.00 86.81 215 LYS A C 1
ATOM 1757 O O . LYS A 1 215 ? -15.819 -10.455 -8.039 1.00 86.81 215 LYS A O 1
ATOM 1762 N N . ASP A 1 216 ? -15.736 -10.019 -5.821 1.00 84.19 216 ASP A N 1
ATOM 1763 C CA . ASP A 1 216 ? -16.563 -11.149 -5.387 1.00 84.19 216 ASP A CA 1
ATOM 1764 C C . ASP A 1 216 ? -17.987 -10.724 -4.999 1.00 84.19 216 ASP A C 1
ATOM 1766 O O . ASP A 1 216 ? -18.888 -11.555 -4.908 1.00 84.19 216 ASP A O 1
ATOM 1770 N N . ASN A 1 217 ? -18.209 -9.427 -4.766 1.00 83.00 217 ASN A N 1
ATOM 1771 C CA . ASN A 1 217 ? -19.493 -8.878 -4.346 1.00 83.00 217 ASN A CA 1
ATOM 1772 C C . ASN A 1 217 ? -19.690 -7.475 -4.931 1.00 83.00 217 ASN A C 1
ATOM 1774 O O . ASN A 1 217 ? -18.848 -6.600 -4.747 1.00 83.00 217 ASN A O 1
ATOM 1778 N N . GLU A 1 218 ? -20.813 -7.240 -5.612 1.00 83.06 218 GLU A N 1
ATOM 1779 C CA . GLU A 1 218 ? -21.123 -5.928 -6.195 1.00 83.06 218 GLU A CA 1
ATOM 1780 C C . GLU A 1 218 ? -21.578 -4.889 -5.162 1.00 83.06 218 GLU A C 1
ATOM 1782 O O . GLU A 1 218 ? -21.528 -3.687 -5.438 1.00 83.06 218 GLU A O 1
ATOM 1787 N N . SER A 1 219 ? -22.018 -5.341 -3.986 1.00 82.06 219 SER A N 1
ATOM 1788 C CA . SER A 1 219 ? -22.600 -4.489 -2.948 1.00 82.06 219 SER A CA 1
ATOM 1789 C C . SER A 1 219 ? -21.536 -3.834 -2.066 1.00 82.06 219 SER A C 1
ATOM 1791 O O . SER A 1 219 ? -21.660 -2.655 -1.727 1.00 82.06 219 SER A O 1
ATOM 1793 N N . PHE A 1 220 ? -20.475 -4.574 -1.725 1.00 85.50 220 PHE A N 1
ATOM 1794 C CA . PHE A 1 220 ? -19.463 -4.159 -0.750 1.00 85.50 220 PHE A CA 1
ATOM 1795 C C . PHE A 1 220 ? -18.047 -4.389 -1.266 1.00 85.50 220 PHE A C 1
ATOM 1797 O O . PHE A 1 220 ? -17.767 -5.414 -1.885 1.00 85.50 220 PHE A O 1
ATOM 1804 N N . ALA A 1 221 ? -17.157 -3.443 -0.971 1.00 87.44 221 ALA A N 1
ATOM 1805 C CA . ALA A 1 221 ? -15.756 -3.542 -1.336 1.00 87.44 221 ALA A CA 1
ATOM 1806 C C . ALA A 1 221 ? -15.019 -4.591 -0.484 1.00 87.44 221 ALA A C 1
ATOM 1808 O O . ALA A 1 221 ? -15.115 -4.600 0.744 1.00 87.44 221 ALA A O 1
ATOM 1809 N N . THR A 1 222 ? -14.225 -5.435 -1.135 1.00 85.69 222 THR A N 1
ATOM 1810 C CA . THR A 1 222 ? -13.294 -6.378 -0.517 1.00 85.69 222 THR A CA 1
ATOM 1811 C C . THR A 1 222 ? -11.961 -5.668 -0.282 1.00 85.69 222 THR A C 1
ATOM 1813 O O . THR A 1 222 ? -11.162 -5.494 -1.203 1.00 85.69 222 THR A O 1
ATOM 1816 N N . ILE A 1 223 ? -11.731 -5.219 0.952 1.00 88.44 223 ILE A N 1
ATOM 1817 C CA . ILE A 1 223 ? -10.485 -4.563 1.368 1.00 88.44 223 ILE A CA 1
ATOM 1818 C C . ILE A 1 223 ? -9.897 -5.353 2.535 1.00 88.44 223 ILE A C 1
ATOM 1820 O O . ILE A 1 223 ? -10.574 -5.593 3.533 1.00 88.44 223 ILE A O 1
ATOM 1824 N N . GLU A 1 224 ? -8.639 -5.768 2.403 1.00 88.12 224 GLU A N 1
ATOM 1825 C CA . GLU A 1 224 ? -7.924 -6.473 3.466 1.00 88.12 224 GLU A CA 1
ATOM 1826 C C . GLU A 1 224 ? -7.578 -5.514 4.615 1.00 88.12 224 GLU A C 1
ATOM 1828 O O . GLU A 1 224 ? -7.165 -4.371 4.388 1.00 88.12 224 GLU A O 1
ATOM 1833 N N . LYS A 1 225 ? -7.723 -5.995 5.854 1.00 89.31 225 LYS A N 1
ATOM 1834 C CA . LYS A 1 225 ? -7.415 -5.262 7.088 1.00 89.31 225 LYS A CA 1
ATOM 1835 C C . LYS A 1 225 ? -6.298 -5.992 7.835 1.00 89.31 225 LYS A C 1
ATOM 1837 O O . LYS A 1 225 ? -6.305 -7.219 7.906 1.00 89.31 225 LYS A O 1
ATOM 1842 N N . THR A 1 226 ? -5.326 -5.255 8.361 1.00 87.69 226 THR A N 1
ATOM 1843 C CA . THR A 1 226 ? -4.275 -5.811 9.225 1.00 87.69 226 THR A CA 1
ATOM 1844 C C . THR A 1 226 ? -4.815 -6.110 10.620 1.00 87.69 226 THR A C 1
ATOM 1846 O O . THR A 1 226 ? -5.841 -5.558 11.014 1.00 87.69 226 THR A O 1
ATOM 1849 N N . GLU A 1 227 ? -4.065 -6.883 11.409 1.00 85.88 227 GLU A N 1
ATOM 1850 C CA . GLU A 1 227 ? -4.360 -7.119 12.833 1.00 85.88 227 GLU A CA 1
ATOM 1851 C C . GLU A 1 227 ? -4.476 -5.803 13.624 1.00 85.88 227 GLU A C 1
ATOM 1853 O O . GLU A 1 227 ? -5.387 -5.651 14.432 1.00 85.88 227 GLU A O 1
ATOM 1858 N N . ASP A 1 228 ? -3.658 -4.798 13.287 1.00 86.38 228 ASP A N 1
ATOM 1859 C CA . ASP A 1 228 ? -3.712 -3.454 13.892 1.00 86.38 228 ASP A CA 1
ATOM 1860 C C . ASP A 1 228 ? -4.926 -2.607 13.454 1.00 86.38 228 ASP A C 1
ATOM 1862 O O . ASP A 1 228 ? -5.013 -1.425 13.776 1.00 86.38 228 ASP A O 1
ATOM 1866 N N . GLY A 1 229 ? -5.826 -3.154 12.634 1.00 87.25 229 GLY A N 1
ATOM 1867 C CA . GLY A 1 229 ? -7.009 -2.449 12.148 1.00 87.25 229 GLY A CA 1
ATOM 1868 C C . GLY A 1 229 ? -6.784 -1.482 10.975 1.00 87.25 229 GLY A C 1
ATOM 1869 O O . GLY A 1 229 ? -7.704 -0.747 10.626 1.00 87.25 229 GLY A O 1
ATOM 1870 N N . ARG A 1 230 ? -5.614 -1.486 10.327 1.00 90.19 230 ARG A N 1
ATOM 1871 C CA . ARG A 1 230 ? -5.321 -0.637 9.157 1.00 90.19 230 ARG A CA 1
ATOM 1872 C C . ARG A 1 230 ? -5.706 -1.322 7.847 1.00 90.19 230 ARG A C 1
ATOM 1874 O O . ARG A 1 230 ? -5.566 -2.533 7.703 1.00 90.19 230 ARG A O 1
ATOM 1881 N N . PHE A 1 231 ? -6.139 -0.550 6.858 1.00 90.56 231 PHE A N 1
ATOM 1882 C CA . PHE A 1 231 ? -6.554 -1.043 5.543 1.00 90.56 231 PHE A CA 1
ATOM 1883 C C . PHE A 1 231 ? -5.375 -1.153 4.577 1.00 90.56 231 PHE A C 1
ATOM 1885 O O . PHE A 1 231 ? -4.572 -0.226 4.462 1.00 90.56 231 PHE A O 1
ATOM 1892 N N . ILE A 1 232 ? -5.282 -2.264 3.845 1.00 89.50 232 ILE A N 1
ATOM 1893 C CA . ILE A 1 232 ? -4.226 -2.513 2.858 1.00 89.50 232 ILE A CA 1
ATOM 1894 C C . ILE A 1 232 ? -4.699 -2.056 1.476 1.00 89.50 232 ILE A C 1
ATOM 1896 O O . ILE A 1 232 ? -5.692 -2.546 0.944 1.00 89.50 232 ILE A O 1
ATOM 1900 N N . CYS A 1 233 ? -3.957 -1.143 0.846 1.00 89.50 233 CYS A N 1
ATOM 1901 C CA . CYS A 1 233 ? -4.263 -0.699 -0.515 1.00 89.50 233 CYS A CA 1
ATOM 1902 C C . CYS A 1 233 ? -3.889 -1.763 -1.567 1.00 89.50 233 CYS A C 1
ATOM 1904 O O . CYS A 1 233 ? -2.697 -2.048 -1.745 1.00 89.50 233 CYS A O 1
ATOM 1906 N N . PRO A 1 234 ? -4.860 -2.282 -2.348 1.00 88.56 234 PRO A N 1
ATOM 1907 C CA . PRO A 1 234 ? -4.606 -3.329 -3.339 1.00 88.56 234 PRO A CA 1
ATOM 1908 C C . PRO A 1 234 ? -3.938 -2.800 -4.619 1.00 88.56 234 PRO A C 1
ATOM 1910 O O . PRO A 1 234 ? -3.467 -3.576 -5.448 1.00 88.56 234 PRO A O 1
ATOM 1913 N N . PHE A 1 235 ? -3.882 -1.477 -4.801 1.00 88.88 235 PHE A N 1
ATOM 1914 C CA . PHE A 1 235 ? -3.405 -0.848 -6.035 1.00 88.88 235 PHE A CA 1
ATOM 1915 C C . PHE A 1 235 ? -1.909 -0.537 -6.037 1.00 88.88 235 PHE A C 1
ATOM 1917 O O . PHE A 1 235 ? -1.334 -0.323 -7.101 1.00 88.88 235 PHE A O 1
ATOM 1924 N N . ARG A 1 236 ? -1.258 -0.500 -4.869 1.00 80.94 236 ARG A N 1
ATOM 1925 C CA . ARG A 1 236 ? 0.173 -0.193 -4.753 1.00 80.94 236 ARG A CA 1
ATOM 1926 C C . ARG A 1 236 ? 0.979 -1.453 -4.454 1.00 80.94 236 ARG A C 1
ATOM 1928 O O . ARG A 1 236 ? 0.582 -2.272 -3.637 1.00 80.94 236 ARG A O 1
ATOM 1935 N N . LEU A 1 237 ? 2.145 -1.586 -5.084 1.00 70.25 237 LEU A N 1
ATOM 1936 C CA . LEU A 1 237 ? 3.145 -2.614 -4.777 1.00 70.25 237 LEU A CA 1
ATOM 1937 C C . LEU A 1 237 ? 4.333 -1.934 -4.067 1.00 70.25 237 LEU A C 1
ATOM 1939 O O . LEU A 1 237 ? 4.982 -1.088 -4.676 1.00 70.25 237 LEU A O 1
ATOM 1943 N N . GLY A 1 238 ? 4.597 -2.255 -2.791 1.00 64.38 238 GLY A N 1
ATOM 1944 C CA . GLY A 1 238 ? 5.717 -1.700 -1.998 1.00 64.38 238 GLY A CA 1
ATOM 1945 C C . GLY A 1 238 ? 5.433 -1.500 -0.496 1.00 64.38 238 GLY A C 1
ATOM 1946 O O . GLY A 1 238 ? 4.329 -1.786 -0.037 1.00 64.38 238 GLY A O 1
ATOM 1947 N N . GLU A 1 239 ? 6.425 -1.040 0.272 1.00 48.16 239 GLU A N 1
ATOM 1948 C CA . GLU A 1 239 ? 6.285 -0.638 1.687 1.00 48.16 239 GLU A CA 1
ATOM 1949 C C . GLU A 1 239 ? 5.513 0.699 1.787 1.00 48.16 239 GLU A C 1
ATOM 1951 O O . GLU A 1 239 ? 5.766 1.614 1.005 1.00 48.16 239 GLU A O 1
ATOM 1956 N N . GLY A 1 240 ? 4.538 0.805 2.706 1.00 58.75 240 GLY A N 1
ATOM 1957 C CA . GLY A 1 240 ? 3.684 2.000 2.882 1.00 58.75 240 GLY A CA 1
ATOM 1958 C C . GLY A 1 240 ? 2.253 1.892 2.323 1.00 58.75 240 GLY A C 1
ATOM 1959 O O . GLY A 1 240 ? 1.766 2.827 1.691 1.00 58.75 240 GLY A O 1
ATOM 1960 N N . ARG A 1 241 ? 1.582 0.744 2.511 1.00 75.75 241 ARG A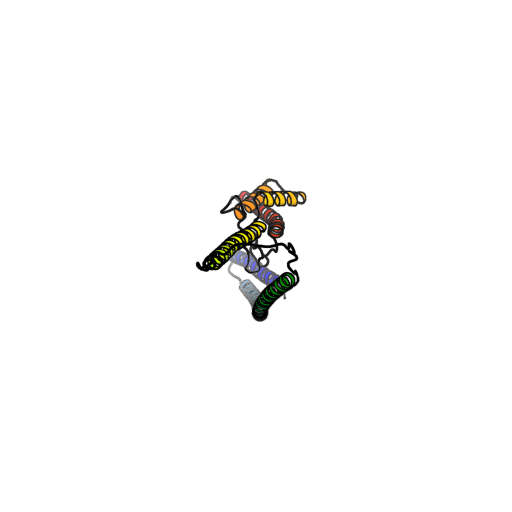 N 1
ATOM 1961 C CA . ARG A 1 241 ? 0.228 0.449 1.981 1.00 75.75 241 ARG A CA 1
ATOM 1962 C C . ARG A 1 241 ? -0.913 0.553 2.992 1.00 75.75 241 ARG A C 1
ATOM 1964 O O . ARG A 1 241 ? -2.030 0.181 2.644 1.00 75.75 241 ARG A O 1
ATOM 1971 N N . PHE A 1 242 ? -0.630 0.988 4.211 1.00 90.31 242 PHE A N 1
ATOM 1972 C CA . PHE A 1 242 ? -1.596 0.952 5.301 1.00 90.31 242 PHE A CA 1
ATOM 1973 C C . PHE A 1 242 ? -2.292 2.301 5.440 1.00 90.31 242 PHE A C 1
ATOM 1975 O O . PHE A 1 242 ? -1.628 3.336 5.418 1.00 90.31 242 PHE A O 1
ATOM 1982 N N . PHE A 1 243 ? -3.611 2.267 5.571 1.00 90.44 243 PHE A N 1
ATOM 1983 C CA . PHE A 1 243 ? -4.460 3.441 5.722 1.00 90.44 243 PHE A CA 1
ATOM 1984 C C . PHE A 1 243 ? -5.328 3.281 6.962 1.00 90.44 243 PHE A C 1
ATOM 1986 O O . PHE A 1 243 ? -5.788 2.180 7.256 1.00 90.44 243 PHE A O 1
ATOM 1993 N N . ASP A 1 244 ? -5.573 4.381 7.662 1.00 89.69 244 ASP A N 1
ATOM 1994 C CA . ASP A 1 244 ? -6.372 4.369 8.890 1.00 89.69 244 ASP A CA 1
ATOM 1995 C C . ASP A 1 244 ? -7.881 4.339 8.593 1.00 89.69 244 ASP A C 1
ATOM 1997 O O . ASP A 1 244 ? -8.677 3.960 9.445 1.00 89.69 244 ASP A O 1
ATOM 2001 N N . SER A 1 245 ? -8.283 4.688 7.364 1.00 90.75 245 SER A N 1
ATOM 2002 C CA . SER A 1 245 ? -9.669 4.628 6.895 1.00 90.75 245 SER A CA 1
ATOM 2003 C C . SER A 1 245 ? -9.769 4.152 5.444 1.00 90.75 245 SER A C 1
ATOM 2005 O O . SER A 1 245 ? -8.849 4.318 4.634 1.00 90.75 245 SER A O 1
ATOM 2007 N N . THR A 1 246 ? -10.920 3.572 5.100 1.00 90.25 246 THR A N 1
ATOM 2008 C CA . THR A 1 246 ? -11.258 3.192 3.722 1.00 90.25 246 THR A CA 1
ATOM 2009 C C . THR A 1 246 ? -11.362 4.411 2.806 1.00 90.25 246 THR A C 1
ATOM 2011 O O . THR A 1 246 ? -10.919 4.342 1.663 1.00 90.25 246 THR A O 1
ATOM 2014 N N . GLU A 1 247 ? -11.865 5.546 3.297 1.00 91.25 247 GLU A N 1
ATOM 2015 C CA . GLU A 1 247 ? -11.925 6.799 2.533 1.00 91.25 247 GLU A CA 1
ATOM 2016 C C . GLU A 1 247 ? -10.526 7.278 2.132 1.00 91.25 247 GLU A C 1
ATOM 2018 O O . GLU A 1 247 ? -10.267 7.461 0.944 1.00 91.25 247 GLU A O 1
ATOM 2023 N N . SER A 1 248 ? -9.588 7.356 3.084 1.00 91.00 248 SER A N 1
ATOM 2024 C CA . SER A 1 248 ? -8.205 7.783 2.820 1.00 91.00 248 SER A CA 1
ATOM 2025 C C . SER A 1 248 ? -7.490 6.857 1.827 1.00 91.00 248 SER A C 1
ATOM 2027 O O . SER A 1 248 ? -6.721 7.304 0.962 1.00 91.00 248 SER A O 1
ATOM 2029 N N . LEU A 1 249 ? -7.786 5.553 1.897 1.00 93.00 249 LEU A N 1
ATOM 2030 C CA . LEU A 1 249 ? -7.306 4.565 0.933 1.00 93.00 249 LEU A CA 1
ATOM 2031 C C . LEU A 1 249 ? -7.800 4.885 -0.481 1.00 93.00 249 LEU A C 1
ATOM 2033 O O . LEU A 1 249 ? -6.994 4.895 -1.415 1.00 93.00 249 LEU A O 1
ATOM 2037 N N . ILE A 1 250 ? -9.100 5.144 -0.652 1.00 93.25 250 ILE A N 1
ATOM 2038 C CA . ILE A 1 250 ? -9.695 5.463 -1.957 1.00 93.25 250 ILE A CA 1
ATOM 2039 C C . ILE A 1 250 ? -9.188 6.804 -2.481 1.00 93.25 250 ILE A C 1
ATOM 2041 O O . ILE A 1 250 ? -8.792 6.885 -3.647 1.00 93.25 250 ILE A O 1
ATOM 2045 N N . GLU A 1 251 ? -9.117 7.817 -1.620 1.00 92.44 251 GLU A N 1
ATOM 2046 C CA . GLU A 1 251 ? -8.595 9.138 -1.961 1.00 92.44 251 GLU A CA 1
ATOM 2047 C C . GLU A 1 251 ? -7.173 9.068 -2.509 1.00 92.44 251 GLU A C 1
ATOM 2049 O O . GLU A 1 251 ? -6.840 9.702 -3.508 1.00 92.44 251 GLU A O 1
ATOM 2054 N N . THR A 1 252 ? -6.343 8.213 -1.915 1.00 91.50 252 THR A N 1
ATOM 2055 C CA . THR A 1 252 ? -4.963 8.014 -2.360 1.00 91.50 252 THR A CA 1
ATOM 2056 C C . THR A 1 252 ? -4.864 7.103 -3.589 1.00 91.50 252 THR A C 1
ATOM 2058 O O . THR A 1 252 ? -3.957 7.251 -4.420 1.00 91.50 252 THR A O 1
ATOM 2061 N N . ALA A 1 253 ? -5.777 6.137 -3.725 1.00 92.94 253 ALA A N 1
ATOM 2062 C CA . ALA A 1 253 ? -5.791 5.186 -4.830 1.00 92.94 253 ALA A CA 1
ATOM 2063 C C . ALA A 1 253 ? -6.174 5.845 -6.161 1.00 92.94 253 ALA A C 1
ATOM 2065 O O . ALA A 1 253 ? -5.563 5.535 -7.184 1.00 92.94 253 ALA A O 1
ATOM 2066 N N . ILE A 1 254 ? -7.139 6.768 -6.167 1.00 94.25 254 ILE A N 1
ATOM 2067 C CA . ILE A 1 254 ? -7.682 7.363 -7.399 1.00 94.25 254 ILE A CA 1
ATOM 2068 C C . ILE A 1 254 ? -6.605 8.094 -8.225 1.00 94.25 254 ILE A C 1
ATOM 2070 O O . ILE A 1 254 ? -6.385 7.699 -9.377 1.00 94.25 254 ILE A O 1
ATOM 2074 N N . PRO A 1 255 ? -5.838 9.060 -7.678 1.00 93.81 255 PRO A N 1
ATOM 2075 C CA . PRO A 1 255 ? -4.772 9.730 -8.426 1.00 93.81 255 PRO A CA 1
ATOM 2076 C C . PRO A 1 255 ? -3.689 8.758 -8.908 1.00 93.81 255 PRO A C 1
ATOM 2078 O O . PRO A 1 255 ? -3.131 8.902 -10.001 1.00 93.81 255 PRO A O 1
ATOM 2081 N N . TYR A 1 256 ? -3.393 7.730 -8.107 1.00 93.31 256 TYR A N 1
ATOM 2082 C CA . TYR A 1 256 ? -2.434 6.695 -8.480 1.00 93.31 256 TYR A CA 1
ATOM 2083 C C . TYR A 1 256 ? -2.914 5.885 -9.692 1.00 93.31 256 TYR A C 1
ATOM 2085 O O . TYR A 1 256 ? -2.143 5.660 -10.629 1.00 93.31 256 TYR A O 1
ATOM 2093 N N . LEU A 1 257 ? -4.184 5.481 -9.704 1.00 94.75 257 LEU A N 1
ATOM 2094 C CA . LEU A 1 257 ? -4.785 4.734 -10.806 1.00 94.75 257 LEU A CA 1
ATOM 2095 C C . LEU A 1 257 ? -4.869 5.565 -12.088 1.00 94.75 257 LEU A C 1
ATOM 2097 O O . LEU A 1 257 ? -4.621 5.023 -13.166 1.00 94.75 257 LEU A O 1
ATOM 2101 N N . ILE A 1 258 ? -5.158 6.865 -11.986 1.00 95.25 258 ILE A N 1
ATOM 2102 C CA . ILE A 1 258 ? -5.127 7.807 -13.119 1.00 95.25 258 ILE A CA 1
ATOM 2103 C C . ILE A 1 258 ? -3.718 7.865 -13.712 1.00 95.25 258 ILE A C 1
ATOM 2105 O O . ILE A 1 258 ? -3.519 7.640 -14.908 1.00 95.25 258 ILE A O 1
ATOM 2109 N N . LYS A 1 259 ? -2.698 8.052 -12.867 1.00 94.50 259 LYS A N 1
ATOM 2110 C CA . LYS A 1 259 ? -1.295 8.038 -13.302 1.00 94.50 259 LYS A CA 1
ATOM 2111 C C . LYS A 1 259 ? -0.906 6.712 -13.962 1.00 94.50 259 LYS A C 1
ATOM 2113 O O . LYS A 1 259 ? -0.185 6.705 -14.961 1.00 94.50 259 LYS A O 1
ATOM 2118 N N . HIS A 1 260 ? -1.368 5.587 -13.423 1.00 93.38 260 HIS A N 1
ATOM 2119 C CA . HIS A 1 260 ? -1.095 4.274 -13.995 1.00 93.38 260 HIS A CA 1
ATOM 2120 C C . HIS A 1 260 ? -1.756 4.097 -15.374 1.00 93.38 260 HIS A C 1
ATOM 2122 O O . HIS A 1 260 ? -1.098 3.635 -16.310 1.00 93.38 260 HIS A O 1
ATOM 2128 N N . ALA A 1 261 ? -3.017 4.512 -15.530 1.00 94.62 261 ALA A N 1
ATOM 2129 C CA . ALA A 1 261 ? -3.728 4.461 -16.806 1.00 94.62 261 ALA A CA 1
ATOM 2130 C C . ALA A 1 261 ? -3.071 5.348 -17.873 1.00 94.62 261 ALA A C 1
ATOM 2132 O O . ALA A 1 261 ? -2.879 4.887 -18.997 1.00 94.62 261 ALA A O 1
ATOM 2133 N N . LYS A 1 262 ? -2.597 6.549 -17.511 1.00 95.56 262 LYS A N 1
ATOM 2134 C CA . LYS A 1 262 ? -1.784 7.403 -18.398 1.00 95.56 262 LYS A CA 1
ATOM 2135 C C . LYS A 1 262 ? -0.557 6.688 -18.942 1.00 95.56 262 LYS A C 1
ATOM 2137 O O . LYS A 1 262 ? -0.329 6.644 -20.148 1.00 95.56 262 LYS A O 1
ATOM 2142 N N . ILE A 1 263 ? 0.245 6.117 -18.041 1.00 93.88 263 ILE A N 1
ATOM 2143 C CA . ILE A 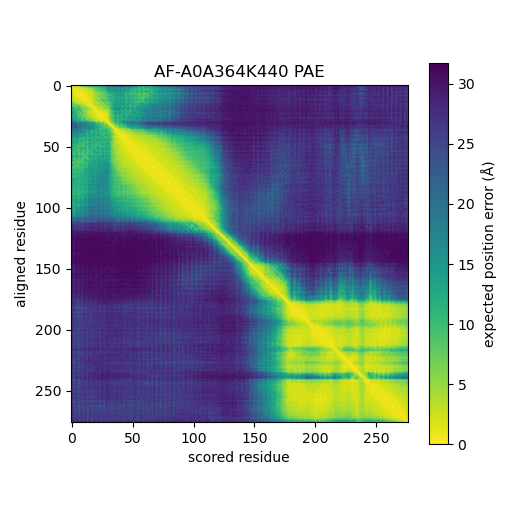1 263 ? 1.476 5.408 -18.413 1.00 93.88 263 ILE A CA 1
ATOM 2144 C C . ILE A 1 263 ? 1.146 4.233 -19.336 1.00 93.88 263 ILE A C 1
ATOM 2146 O O . ILE A 1 263 ? 1.881 3.971 -20.290 1.00 93.88 263 ILE A O 1
ATOM 2150 N N . LYS A 1 264 ? 0.045 3.527 -19.063 1.00 93.88 264 LYS A N 1
ATOM 2151 C CA . LYS A 1 264 ? -0.429 2.429 -19.902 1.00 93.88 264 LYS A CA 1
ATOM 2152 C C . LYS A 1 264 ? -0.842 2.919 -21.297 1.00 93.88 264 LYS A C 1
ATOM 2154 O O . LYS A 1 264 ? -0.337 2.365 -22.266 1.00 93.88 264 LYS A O 1
ATOM 2159 N N . LYS A 1 265 ? -1.645 3.986 -21.403 1.00 94.38 265 LYS A N 1
ATOM 2160 C CA . LYS A 1 265 ? -2.064 4.593 -22.682 1.00 94.38 265 LYS A CA 1
ATOM 2161 C C . LYS A 1 265 ? -0.854 4.984 -23.537 1.00 94.38 265 LYS A C 1
ATOM 2163 O O . LYS A 1 265 ? -0.732 4.516 -24.664 1.00 94.38 265 LYS A O 1
ATOM 2168 N N . ILE A 1 266 ? 0.112 5.704 -22.959 1.00 94.00 266 ILE A N 1
ATOM 2169 C CA . ILE A 1 266 ? 1.362 6.089 -23.644 1.00 94.00 266 ILE A CA 1
ATOM 2170 C C . ILE A 1 266 ? 2.130 4.854 -24.137 1.00 94.00 266 ILE A C 1
ATOM 2172 O O . ILE A 1 266 ? 2.644 4.829 -25.256 1.00 94.00 266 ILE A O 1
ATOM 2176 N N . ARG A 1 267 ? 2.231 3.813 -23.303 1.00 93.94 267 ARG A N 1
ATOM 2177 C CA . ARG A 1 267 ? 2.929 2.572 -23.661 1.00 93.94 267 ARG A CA 1
ATOM 2178 C C . ARG A 1 267 ? 2.237 1.846 -24.815 1.00 93.94 267 ARG A C 1
ATOM 2180 O O . ARG A 1 267 ? 2.922 1.339 -25.701 1.00 93.94 267 ARG A O 1
ATOM 2187 N N . ASP A 1 268 ? 0.913 1.787 -24.803 1.00 93.75 268 ASP A N 1
ATOM 2188 C CA . ASP A 1 268 ? 0.130 1.097 -25.826 1.00 93.75 268 ASP A CA 1
ATOM 2189 C C . ASP A 1 268 ? 0.141 1.874 -27.157 1.00 93.75 268 ASP A C 1
ATOM 2191 O O . ASP A 1 268 ? 0.319 1.276 -28.219 1.00 93.75 268 ASP A O 1
ATOM 2195 N N . GLU A 1 269 ? 0.104 3.209 -27.120 1.00 94.06 269 GLU A N 1
ATOM 2196 C CA . GLU A 1 269 ? 0.321 4.063 -28.296 1.00 94.06 269 GLU A CA 1
ATOM 2197 C C . GLU A 1 269 ? 1.721 3.875 -28.899 1.00 94.06 269 GLU A C 1
ATOM 2199 O O . GLU A 1 269 ? 1.871 3.763 -30.119 1.00 94.06 269 GLU A O 1
ATOM 2204 N N . GLN A 1 270 ? 2.757 3.781 -28.057 1.00 93.81 270 GLN A N 1
ATOM 2205 C CA . GLN A 1 270 ? 4.115 3.479 -28.512 1.00 93.81 270 GLN A CA 1
ATOM 2206 C C . GLN A 1 270 ? 4.195 2.097 -29.165 1.00 93.81 270 GLN A C 1
ATOM 2208 O O . GLN A 1 270 ? 4.780 1.971 -30.238 1.00 93.81 270 GLN A O 1
ATOM 2213 N N . ARG A 1 271 ? 3.583 1.067 -28.570 1.00 93.25 271 ARG A N 1
ATOM 2214 C CA . ARG A 1 271 ? 3.534 -0.284 -29.157 1.00 93.25 271 ARG A CA 1
ATOM 2215 C C . ARG A 1 271 ? 2.878 -0.276 -30.530 1.00 93.25 271 ARG A C 1
ATOM 2217 O O . ARG A 1 271 ? 3.485 -0.760 -31.482 1.00 93.25 271 ARG A O 1
ATOM 2224 N N . LYS A 1 272 ? 1.728 0.393 -30.653 1.00 95.25 272 LYS A N 1
ATOM 2225 C CA . LYS A 1 272 ? 1.019 0.564 -31.925 1.00 95.25 272 LYS A CA 1
ATOM 2226 C C . LYS A 1 272 ? 1.878 1.283 -32.968 1.00 95.25 272 LYS A C 1
ATOM 2228 O O . LYS A 1 272 ? 1.903 0.878 -34.125 1.00 95.25 272 LYS A O 1
ATOM 2233 N N . LYS A 1 273 ? 2.630 2.313 -32.560 1.00 94.00 273 LYS A N 1
ATOM 2234 C CA . LYS A 1 273 ? 3.561 3.042 -33.438 1.00 94.00 273 LYS A CA 1
ATOM 2235 C C . LYS A 1 273 ? 4.704 2.160 -33.959 1.00 94.00 273 LYS A C 1
ATOM 2237 O O . LYS A 1 273 ? 5.162 2.379 -35.077 1.00 94.00 273 LYS A O 1
ATOM 2242 N N . TYR A 1 274 ? 5.163 1.188 -33.172 1.00 92.62 274 TYR A N 1
ATOM 2243 C CA . TYR A 1 274 ? 6.250 0.275 -33.545 1.00 92.62 274 TYR A CA 1
ATOM 2244 C C . TYR A 1 274 ? 5.773 -1.087 -34.082 1.00 92.62 274 TYR A C 1
ATOM 2246 O O . TYR A 1 274 ? 6.613 -1.928 -34.391 1.00 92.62 274 TYR A O 1
ATOM 2254 N N . GLY A 1 275 ? 4.460 -1.299 -34.232 1.00 89.38 275 GLY A N 1
ATOM 2255 C CA . GLY A 1 275 ? 3.889 -2.523 -34.806 1.00 89.38 275 GLY A CA 1
ATOM 2256 C C . GLY A 1 275 ? 3.945 -3.756 -33.897 1.00 89.38 275 GLY A C 1
ATOM 2257 O O . GLY A 1 275 ? 3.998 -4.868 -34.418 1.00 89.38 275 GLY A O 1
ATOM 2258 N N . TYR A 1 276 ? 3.965 -3.561 -32.573 1.00 67.44 276 TYR A N 1
ATOM 2259 C CA . TYR A 1 276 ? 3.794 -4.636 -31.583 1.00 67.44 276 TYR A CA 1
ATOM 2260 C C . TYR A 1 276 ? 2.323 -4.902 -31.271 1.00 67.44 276 TYR A C 1
ATOM 2262 O O . TYR A 1 276 ? 1.532 -3.930 -31.305 1.00 67.44 276 TYR A O 1
#

Radius of gyration: 39.98 Å; Cα contacts (8 Å, |Δi|>4): 98; chains: 1; bounding box: 115×45×108 Å